Protein AF-A0A126NNH4-F1 (afdb_monomer)

Solvent-accessible surface area (backbone atoms only — not comparable to full-atom values): 16217 Å² total; per-residue (Å²): 109,68,68,59,52,52,53,49,55,50,50,66,49,71,75,46,94,64,87,56,76,60,68,66,57,55,50,51,54,27,51,57,48,28,67,75,48,73,38,37,68,54,34,40,55,53,48,56,43,60,33,24,74,45,37,65,61,51,50,56,46,53,51,49,39,53,51,29,48,51,49,39,51,48,34,63,73,73,66,49,55,75,64,58,41,49,52,31,48,51,52,31,53,51,46,50,52,50,57,72,66,56,72,84,48,59,66,82,48,61,67,57,34,46,33,41,19,50,28,16,46,53,45,14,54,51,27,47,76,69,71,36,58,68,58,15,51,51,25,45,52,51,18,50,50,34,48,52,60,61,72,49,79,73,51,73,69,52,55,38,43,73,70,71,39,69,57,97,74,71,48,47,65,52,47,52,40,48,51,50,38,52,50,56,74,69,55,79,88,62,99,84,59,85,48,73,67,60,46,40,43,51,52,23,44,50,50,64,70,37,78,92,40,47,71,56,48,50,50,28,50,67,62,63,63,81,53,100,64,96,79,69,52,70,32,54,56,44,20,56,52,54,50,54,50,60,72,48,93,75,64,74,65,59,51,41,50,30,44,50,52,48,48,54,48,51,52,52,40,51,74,74,47,77,80,87,73,76,78,75,78,75,76,86,83,89,133

Foldseek 3Di:
DLVVLVVLLQCLQPVDPPPGDPVVVLLVVLVVQLVVQVALVSSLVVLVCVLQVCSVVLVVLVVQLVVLVVQLVCCVVVVPDPVSNVVSVVSNVVSVVVNVPDDGPGPDDLSSLSSSLSRLSVQLVVCVVVVNNVSNVVSNVSSVVSSVVSPPPQDVQRVCVVVVNPDQPDQLLSVLLLQLLVCLVPPDQDLPDQDLLVVLLVSLVCLPPDPVNPVSLVSQVVRVVPDPDPDDDSSVVSSVSLVVLLPDPDDDDSSVSSNVSSVVSNVVNVVSDDDDPPPPPPDDDDD

Structure (mmCIF, N/CA/C/O backbone):
data_AF-A0A126NNH4-F1
#
_entry.id   AF-A0A126NNH4-F1
#
loop_
_atom_site.group_PDB
_atom_site.id
_atom_site.type_symbol
_atom_site.label_atom_id
_atom_site.label_alt_id
_atom_site.label_comp_id
_atom_site.label_asym_id
_atom_site.label_entity_id
_atom_site.label_seq_id
_atom_site.pdbx_PDB_ins_code
_atom_site.Cartn_x
_atom_site.Cartn_y
_atom_site.Cartn_z
_atom_site.occupancy
_atom_site.B_iso_or_equiv
_atom_site.auth_seq_id
_atom_site.auth_comp_id
_atom_site.auth_asym_id
_atom_site.auth_atom_id
_atom_site.pdbx_PDB_model_num
ATOM 1 N N . MET A 1 1 ? -5.397 -1.526 28.126 1.00 77.31 1 MET A N 1
ATOM 2 C CA . MET A 1 1 ? -4.602 -1.671 26.880 1.00 77.31 1 MET A CA 1
ATOM 3 C C . MET A 1 1 ? -5.293 -1.034 25.680 1.00 77.31 1 MET A C 1
ATOM 5 O O . MET A 1 1 ? -4.639 -0.251 25.005 1.00 77.31 1 MET A O 1
ATOM 9 N N . PHE A 1 2 ? -6.588 -1.292 25.460 1.00 84.38 2 PHE A N 1
ATOM 10 C CA . PHE A 1 2 ? -7.386 -0.689 24.378 1.00 84.38 2 PHE A CA 1
ATOM 11 C C . PHE A 1 2 ? -7.257 0.838 24.291 1.00 84.38 2 PHE A C 1
ATOM 13 O O . PHE A 1 2 ? -6.797 1.343 23.273 1.00 84.38 2 PHE A O 1
ATOM 20 N N . GLU A 1 3 ? -7.549 1.567 25.370 1.00 87.19 3 GLU A N 1
ATOM 21 C CA . GLU A 1 3 ? -7.455 3.040 25.389 1.00 87.19 3 GLU A CA 1
ATOM 22 C C . GLU A 1 3 ? -6.060 3.560 25.024 1.00 87.19 3 GLU A C 1
ATOM 24 O O . GLU A 1 3 ? -5.906 4.536 24.297 1.00 87.19 3 GLU A O 1
ATOM 29 N N . ARG A 1 4 ? -5.014 2.857 25.473 1.00 87.00 4 ARG A N 1
ATOM 30 C CA . ARG A 1 4 ? -3.628 3.210 25.156 1.00 87.00 4 ARG A CA 1
ATOM 31 C C . ARG A 1 4 ? -3.327 3.023 23.669 1.00 87.00 4 ARG A C 1
ATOM 33 O O . ARG A 1 4 ? -2.633 3.854 23.096 1.00 87.00 4 ARG A O 1
ATOM 40 N N . LEU A 1 5 ? -3.817 1.947 23.051 1.00 87.62 5 LEU A N 1
ATOM 41 C CA . LEU A 1 5 ? -3.657 1.728 21.612 1.00 87.62 5 LEU A CA 1
ATOM 42 C C . LEU A 1 5 ? -4.415 2.798 20.815 1.00 87.62 5 LEU A C 1
ATOM 44 O O . LEU A 1 5 ? -3.823 3.414 19.935 1.00 87.62 5 LEU A O 1
ATOM 48 N N . LEU A 1 6 ? -5.664 3.097 21.184 1.00 90.50 6 LEU A N 1
ATOM 49 C CA . LEU A 1 6 ? -6.471 4.133 20.532 1.00 90.50 6 LEU A CA 1
ATOM 50 C C . LEU A 1 6 ? -5.815 5.516 20.618 1.00 90.50 6 LEU A C 1
ATOM 52 O O . LEU A 1 6 ? -5.691 6.208 19.609 1.00 90.50 6 LEU A O 1
ATOM 56 N N . ALA A 1 7 ? -5.327 5.896 21.801 1.00 88.69 7 ALA A N 1
ATOM 57 C CA . ALA A 1 7 ? -4.616 7.155 21.998 1.00 88.69 7 ALA A CA 1
ATOM 58 C C . ALA A 1 7 ? -3.351 7.247 21.130 1.00 88.69 7 ALA A C 1
ATOM 60 O O . A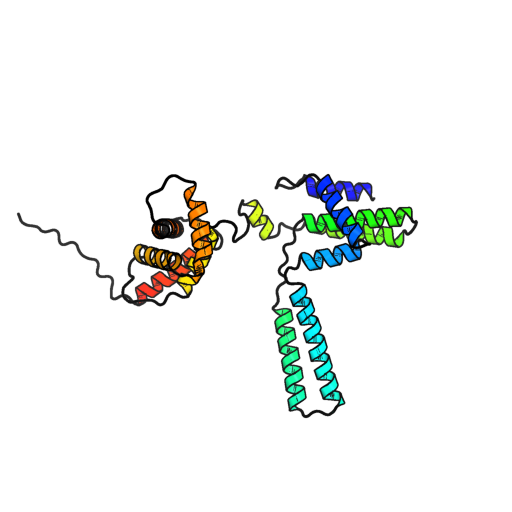LA A 1 7 ? -3.051 8.309 20.587 1.00 88.69 7 ALA A O 1
ATOM 61 N N . ARG A 1 8 ? -2.620 6.138 20.954 1.00 87.56 8 ARG A N 1
ATOM 62 C CA . ARG A 1 8 ? -1.439 6.104 20.079 1.00 87.56 8 ARG A CA 1
ATOM 63 C C . ARG A 1 8 ? -1.804 6.182 18.599 1.00 87.56 8 ARG A C 1
ATOM 65 O O . ARG A 1 8 ? -1.126 6.904 17.880 1.00 87.56 8 ARG A O 1
ATOM 72 N N . ILE A 1 9 ? -2.865 5.502 18.158 1.00 88.31 9 ILE A N 1
ATOM 73 C CA . ILE A 1 9 ? -3.396 5.613 16.786 1.00 88.31 9 ILE A CA 1
ATOM 74 C C . ILE A 1 9 ? -3.771 7.071 16.498 1.00 88.31 9 ILE A C 1
ATOM 76 O O . ILE A 1 9 ? -3.330 7.641 15.503 1.00 88.31 9 ILE A O 1
ATOM 80 N N . ARG A 1 10 ? -4.523 7.702 17.405 1.00 88.50 10 ARG A N 1
ATOM 81 C CA . ARG A 1 10 ? -4.932 9.104 17.287 1.00 88.50 10 ARG A CA 1
ATOM 82 C C . ARG A 1 10 ? -3.734 10.053 17.253 1.00 88.50 10 ARG A C 1
ATOM 84 O O . ARG A 1 10 ? -3.633 10.883 16.359 1.00 88.50 10 ARG A O 1
ATOM 91 N N . SER A 1 11 ? -2.783 9.872 18.166 1.00 85.94 11 SER A N 1
ATOM 92 C CA . SER A 1 11 ? -1.537 10.643 18.206 1.00 85.94 11 SER A CA 1
ATOM 93 C C . SER A 1 11 ? -0.705 10.480 16.927 1.00 85.94 11 SER A C 1
ATOM 95 O O . SER A 1 11 ? -0.148 11.458 16.432 1.00 85.94 11 SER A O 1
ATOM 97 N N . ALA A 1 12 ? -0.635 9.268 16.368 1.00 83.56 12 ALA A N 1
ATOM 98 C CA . ALA A 1 12 ? 0.056 8.996 15.108 1.00 83.56 12 ALA A CA 1
ATOM 99 C C . ALA A 1 12 ? -0.632 9.645 13.900 1.00 83.56 12 ALA A C 1
ATOM 101 O O . ALA A 1 12 ? 0.034 9.916 12.904 1.00 83.56 12 ALA A O 1
ATOM 102 N N . HIS A 1 13 ? -1.943 9.882 13.976 1.00 84.50 13 HIS A N 1
ATOM 103 C CA . HIS A 1 13 ? -2.713 10.592 12.958 1.00 84.50 13 HIS A CA 1
ATOM 104 C C . HIS A 1 13 ? -2.539 12.108 13.059 1.00 84.50 13 HIS A C 1
ATOM 106 O O . HIS A 1 13 ? -2.151 12.754 12.093 1.00 84.50 13 HIS A O 1
ATOM 112 N N . GLU A 1 14 ? -2.772 12.666 14.248 1.00 82.50 14 GLU A N 1
ATOM 113 C CA . GLU A 1 14 ? -2.835 14.114 14.490 1.00 82.50 14 GLU A CA 1
ATOM 114 C C . GLU A 1 14 ? -1.457 14.797 14.437 1.00 82.50 14 GLU A C 1
ATOM 116 O O . GLU A 1 14 ? -1.353 15.931 13.984 1.00 82.50 14 GLU A O 1
ATOM 121 N N . ASN A 1 15 ? -0.374 14.119 14.838 1.00 75.56 15 ASN A N 1
ATOM 122 C CA . ASN A 1 15 ? 0.975 14.712 14.869 1.00 75.56 15 ASN A CA 1
ATOM 123 C C . ASN A 1 15 ? 1.699 14.715 13.510 1.00 75.56 15 ASN A C 1
ATOM 125 O O . ASN A 1 15 ? 2.924 14.869 13.439 1.00 75.56 15 ASN A O 1
ATOM 129 N N . ARG A 1 16 ? 0.975 14.507 12.410 1.00 69.94 16 ARG A N 1
ATOM 130 C CA . ARG A 1 16 ? 1.562 14.458 11.069 1.00 69.94 16 ARG A CA 1
ATOM 131 C C . ARG A 1 16 ? 1.773 15.857 10.507 1.00 69.94 16 ARG A C 1
ATOM 133 O O . ARG A 1 16 ? 0.997 16.773 10.737 1.00 69.94 16 ARG A O 1
ATOM 140 N N . LYS A 1 17 ? 2.833 16.005 9.707 1.00 56.50 17 LYS A N 1
ATOM 141 C CA . LYS A 1 17 ? 3.228 17.291 9.103 1.00 56.50 17 LYS A CA 1
ATOM 142 C C . LYS A 1 17 ? 2.285 17.793 8.000 1.00 56.50 17 LYS A C 1
ATOM 144 O O . LYS A 1 17 ? 2.393 18.955 7.626 1.00 56.50 17 LYS A O 1
ATOM 149 N N . PHE A 1 18 ? 1.413 16.940 7.458 1.00 58.75 18 PHE A N 1
ATOM 150 C CA . PHE A 1 18 ? 0.480 17.287 6.382 1.00 58.75 18 PHE A CA 1
ATOM 151 C C . PHE A 1 18 ? -0.929 17.198 6.922 1.00 58.75 18 PHE A C 1
ATOM 153 O O . PHE A 1 18 ? -1.391 16.082 7.128 1.00 58.75 18 PHE A O 1
ATOM 160 N N . ASP A 1 19 ? -1.515 18.373 7.156 1.00 58.22 19 ASP A N 1
ATOM 161 C CA . ASP A 1 19 ? -2.879 18.655 7.621 1.00 58.22 19 ASP A CA 1
ATOM 162 C C . ASP A 1 19 ? -3.826 17.446 7.467 1.00 58.22 19 ASP A C 1
ATOM 164 O O . ASP A 1 19 ? -4.445 17.267 6.411 1.00 58.22 19 ASP A O 1
ATOM 168 N N . PRO A 1 20 ? -3.832 16.525 8.451 1.00 67.12 20 PRO A N 1
ATOM 169 C CA . PRO A 1 20 ? -4.565 15.279 8.329 1.00 67.12 20 PRO A CA 1
ATOM 170 C C . PRO A 1 20 ? -6.061 15.586 8.390 1.00 67.12 20 PRO A C 1
ATOM 172 O O . PRO A 1 20 ? -6.488 16.505 9.091 1.00 67.12 20 PRO A O 1
ATOM 175 N N . CYS A 1 21 ? -6.881 14.794 7.690 1.00 77.81 21 CYS A N 1
ATOM 176 C CA . CYS A 1 21 ? -8.326 14.849 7.912 1.00 77.81 21 CYS A CA 1
ATOM 177 C C . CYS A 1 21 ? -8.631 14.674 9.414 1.00 77.81 21 CYS A C 1
ATOM 179 O O . CYS A 1 21 ? -7.860 14.008 10.117 1.00 77.81 21 CYS A O 1
ATOM 181 N N . PRO A 1 22 ? -9.727 15.240 9.943 1.00 86.56 22 PRO A N 1
ATOM 182 C CA . PRO A 1 22 ? -10.108 15.015 11.331 1.00 86.56 22 PRO A CA 1
ATOM 183 C C . PRO A 1 22 ? -10.115 13.518 11.668 1.00 86.56 22 PRO A C 1
ATOM 185 O O . PRO A 1 22 ? -10.600 12.703 10.883 1.00 86.56 22 PRO A O 1
ATOM 188 N N . PHE A 1 23 ? -9.613 13.131 12.847 1.00 86.44 23 PHE A N 1
ATOM 189 C CA . PHE A 1 23 ? -9.563 11.716 13.255 1.00 86.44 23 PHE A CA 1
ATOM 190 C C . PHE A 1 23 ? -10.939 11.029 13.184 1.00 86.44 23 PHE A C 1
ATOM 192 O O . PHE A 1 23 ? -11.024 9.834 12.914 1.00 86.44 23 PHE A O 1
ATOM 199 N N . SER A 1 24 ? -12.022 11.786 13.372 1.00 87.69 24 SER A N 1
ATOM 200 C CA . SER A 1 24 ? -13.396 11.311 13.200 1.00 87.69 24 SER A CA 1
ATOM 201 C C . SER A 1 24 ? -13.690 10.802 11.788 1.00 87.69 24 SER A C 1
ATOM 203 O O . SER A 1 24 ? -14.377 9.796 11.648 1.00 87.69 24 SER A O 1
ATOM 205 N N . GLU A 1 25 ? -13.157 11.449 10.749 1.00 87.06 25 GLU A N 1
ATOM 206 C CA . GLU A 1 25 ? -13.349 11.018 9.360 1.00 87.06 25 GLU A CA 1
ATOM 207 C C . GLU A 1 25 ? -12.583 9.725 9.069 1.00 87.06 25 GLU A C 1
ATOM 209 O O . GLU A 1 25 ? -13.131 8.807 8.455 1.00 87.06 25 GLU A O 1
ATOM 214 N N . LEU A 1 26 ? -11.343 9.620 9.564 1.00 86.38 26 LEU A N 1
ATOM 215 C CA . LEU A 1 26 ? -10.552 8.388 9.500 1.00 86.38 26 LEU A CA 1
ATOM 216 C C . LEU A 1 26 ? -11.292 7.236 10.196 1.00 86.38 26 LEU A C 1
ATOM 218 O O . LEU A 1 26 ? -11.478 6.162 9.626 1.00 86.38 26 LEU A O 1
ATOM 222 N N . TRP A 1 27 ? -11.770 7.491 11.413 1.00 91.69 27 TRP A N 1
ATOM 223 C CA . TRP A 1 27 ? -12.521 6.531 12.211 1.00 91.69 27 TRP A CA 1
ATOM 224 C C . TRP A 1 27 ? -13.788 6.049 11.503 1.00 91.69 27 TRP A C 1
ATOM 226 O O . TRP A 1 27 ? -14.026 4.846 11.385 1.00 91.69 27 TRP A O 1
ATOM 236 N N . GLU A 1 28 ? -14.603 6.977 11.003 1.00 91.56 28 GLU A N 1
ATOM 237 C CA . GLU A 1 28 ? -15.848 6.649 10.317 1.00 91.56 28 GLU A CA 1
ATOM 238 C C . GLU A 1 28 ? -15.583 5.859 9.030 1.00 91.56 28 GLU A C 1
ATOM 240 O O . GLU A 1 28 ? -16.281 4.882 8.743 1.00 91.56 28 GLU A O 1
ATOM 245 N N . ARG A 1 29 ? -14.543 6.229 8.274 1.00 88.88 29 ARG A N 1
ATOM 246 C CA . ARG A 1 29 ? -14.110 5.505 7.075 1.00 88.88 29 ARG A CA 1
ATOM 247 C C . ARG A 1 29 ? -13.698 4.070 7.402 1.00 88.88 29 ARG A C 1
ATOM 249 O O . ARG A 1 29 ? -14.185 3.149 6.741 1.00 88.88 29 ARG A O 1
ATOM 256 N N . ALA A 1 30 ? -12.844 3.879 8.407 1.00 89.06 30 ALA A N 1
ATOM 257 C CA . ALA A 1 30 ? -12.387 2.562 8.842 1.00 89.06 30 ALA A CA 1
ATOM 258 C C . ALA A 1 30 ? -13.565 1.687 9.296 1.00 89.06 30 ALA A C 1
ATOM 260 O O . ALA A 1 30 ? -13.723 0.569 8.809 1.00 89.06 30 ALA A O 1
ATOM 261 N N . CYS A 1 31 ? -14.454 2.221 10.138 1.00 91.69 31 CYS A N 1
ATOM 262 C CA . CYS A 1 31 ? -15.642 1.513 10.617 1.00 91.69 31 CYS A CA 1
ATOM 263 C C . CYS A 1 31 ? -16.607 1.138 9.480 1.00 91.69 31 CYS A C 1
ATOM 265 O O . CYS A 1 31 ? -17.093 0.008 9.438 1.00 91.69 31 CYS A O 1
ATOM 267 N N . LYS A 1 32 ? -16.859 2.043 8.520 1.00 91.81 32 LYS A N 1
ATOM 268 C CA . LYS A 1 32 ? -17.713 1.759 7.350 1.00 91.81 32 LYS A CA 1
ATOM 269 C C . LYS A 1 32 ? -17.165 0.621 6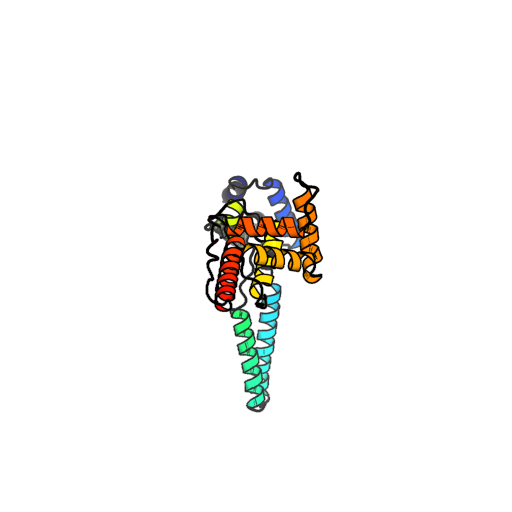.498 1.00 91.81 32 LYS A C 1
ATOM 271 O O . LYS A 1 32 ? -17.941 -0.191 6.002 1.00 91.81 32 LYS A O 1
ATOM 276 N N . GLN A 1 33 ? -15.852 0.573 6.284 1.00 88.25 33 GLN A N 1
ATOM 277 C CA . GLN A 1 33 ? -15.247 -0.498 5.493 1.00 88.25 33 GLN A CA 1
ATOM 278 C C . GLN A 1 33 ? -15.161 -1.803 6.284 1.00 88.25 33 GLN A C 1
ATOM 280 O O . GLN A 1 33 ? -15.498 -2.852 5.744 1.00 88.25 33 GLN A O 1
ATOM 285 N N . LEU A 1 34 ? -14.815 -1.749 7.571 1.00 90.50 34 LEU A N 1
ATOM 286 C CA . LEU A 1 34 ? -14.851 -2.916 8.450 1.00 90.50 34 LEU A CA 1
ATOM 287 C C . LEU A 1 34 ? -16.238 -3.570 8.444 1.00 90.50 34 LEU A C 1
ATOM 289 O O . LEU A 1 34 ? -16.341 -4.777 8.259 1.00 90.50 34 LEU A O 1
ATOM 293 N N . ALA A 1 35 ? -17.306 -2.774 8.545 1.00 90.19 35 ALA A N 1
ATOM 294 C CA . ALA A 1 35 ? -18.677 -3.278 8.483 1.00 90.19 35 ALA A CA 1
ATOM 295 C C . ALA A 1 35 ? -19.001 -3.994 7.157 1.00 90.19 35 ALA A C 1
ATOM 297 O O . ALA A 1 35 ? -19.771 -4.949 7.154 1.00 90.19 35 ALA A O 1
ATOM 298 N N . LYS A 1 36 ? -18.403 -3.572 6.034 1.00 91.00 36 LYS A N 1
ATOM 299 C CA . LYS A 1 36 ? -18.571 -4.243 4.732 1.00 91.00 36 LYS A CA 1
ATOM 300 C C . LYS A 1 36 ? -17.819 -5.569 4.640 1.00 91.00 36 LYS A C 1
ATOM 302 O O . LYS A 1 36 ? -18.280 -6.470 3.951 1.00 91.00 36 LYS A O 1
ATOM 307 N N . HIS A 1 37 ? -16.660 -5.666 5.288 1.00 88.69 37 HIS A N 1
ATOM 308 C CA . HIS A 1 37 ? -15.788 -6.842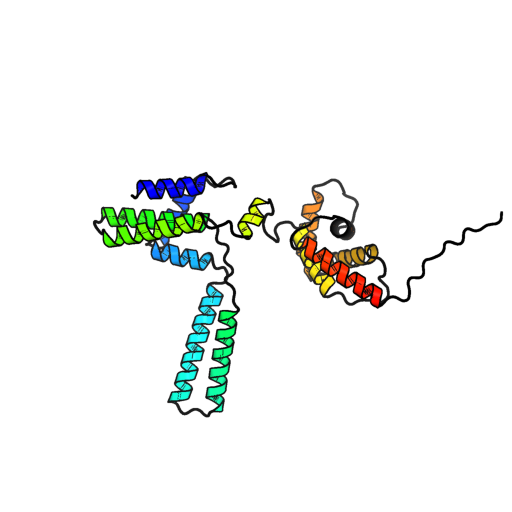 5.229 1.00 88.69 37 HIS A CA 1
ATOM 309 C C . HIS A 1 37 ? -16.005 -7.828 6.386 1.00 88.69 37 HIS A C 1
ATOM 311 O O . HIS A 1 37 ? -15.505 -8.945 6.337 1.00 88.69 37 HIS A O 1
ATOM 317 N N . GLY A 1 38 ? -16.772 -7.448 7.407 1.00 88.00 38 GLY A N 1
ATOM 318 C CA . GLY A 1 38 ? -17.226 -8.317 8.492 1.00 88.00 38 GLY A CA 1
ATOM 319 C C . GLY A 1 38 ? -16.237 -8.457 9.650 1.00 88.00 38 GLY A C 1
ATOM 320 O O . GLY A 1 38 ? -16.652 -8.353 10.800 1.00 88.00 38 GLY A O 1
ATOM 321 N N . ASN A 1 39 ? -14.946 -8.658 9.374 1.00 90.00 39 ASN A N 1
ATOM 322 C CA . ASN A 1 39 ? -13.904 -8.754 10.403 1.00 90.00 39 ASN A CA 1
ATOM 323 C C . ASN A 1 39 ? -12.620 -8.008 10.007 1.00 90.00 39 ASN A C 1
ATOM 325 O O . ASN A 1 39 ? -12.398 -7.669 8.838 1.00 90.00 39 ASN A O 1
ATOM 329 N N . ALA A 1 40 ? -11.769 -7.741 11.001 1.00 89.38 40 ALA A N 1
ATOM 330 C CA . ALA A 1 40 ? -10.541 -6.975 10.789 1.00 89.38 40 ALA A CA 1
ATOM 331 C C . ALA A 1 40 ? -9.525 -7.670 9.871 1.00 89.38 40 ALA A C 1
ATOM 333 O O . ALA A 1 40 ? -8.862 -6.990 9.088 1.00 89.38 40 ALA A O 1
ATOM 334 N N . THR A 1 41 ? -9.425 -9.000 9.916 1.00 88.31 41 THR A N 1
ATOM 335 C CA . THR A 1 41 ? -8.485 -9.771 9.088 1.00 88.31 41 THR A CA 1
ATOM 336 C C . THR A 1 41 ? -8.834 -9.674 7.603 1.00 88.31 41 THR A C 1
ATOM 338 O O . THR A 1 41 ? -7.969 -9.392 6.772 1.00 88.31 41 THR A O 1
ATOM 341 N N . ASP A 1 42 ? -10.108 -9.829 7.253 1.00 86.25 42 ASP A N 1
ATOM 342 C CA . ASP A 1 42 ? -10.589 -9.719 5.876 1.00 86.25 42 ASP A CA 1
ATOM 343 C C . ASP A 1 42 ? -10.465 -8.291 5.350 1.00 86.25 42 ASP A C 1
ATOM 345 O O . ASP A 1 42 ? -10.030 -8.083 4.212 1.00 86.25 42 ASP A O 1
ATOM 349 N N . PHE A 1 43 ? -10.762 -7.299 6.195 1.00 89.19 43 PHE A N 1
ATOM 350 C CA . PHE A 1 43 ? -10.527 -5.897 5.869 1.00 89.19 43 PHE A CA 1
ATOM 351 C C . PHE A 1 43 ? -9.041 -5.611 5.612 1.00 89.19 43 PHE A C 1
ATOM 353 O O . PHE A 1 43 ? -8.706 -4.995 4.597 1.00 89.19 43 PHE A O 1
ATOM 360 N N . ALA A 1 44 ? -8.141 -6.090 6.476 1.00 86.88 44 ALA A N 1
ATOM 361 C CA . ALA A 1 44 ? -6.700 -5.929 6.311 1.00 86.88 44 ALA A CA 1
ATOM 362 C C . ALA A 1 44 ? -6.215 -6.574 5.006 1.00 86.88 44 ALA A C 1
ATOM 364 O O . ALA A 1 44 ? -5.533 -5.927 4.214 1.00 86.88 44 ALA A O 1
ATOM 365 N N . ASN A 1 45 ? -6.645 -7.803 4.717 1.00 84.25 45 ASN A N 1
ATOM 366 C CA . ASN A 1 45 ? -6.292 -8.513 3.488 1.00 84.25 45 ASN A CA 1
ATOM 367 C C . ASN A 1 45 ? -6.808 -7.812 2.226 1.00 84.25 45 ASN A C 1
ATOM 369 O O . ASN A 1 45 ? -6.119 -7.780 1.205 1.00 84.25 45 ASN A O 1
ATOM 373 N N . TRP A 1 46 ? -8.026 -7.270 2.257 1.00 85.44 46 TRP A N 1
ATOM 374 C CA . TRP A 1 46 ? -8.565 -6.454 1.167 1.00 85.44 46 TRP A CA 1
ATOM 375 C C . TRP A 1 46 ? -7.753 -5.172 0.985 1.00 85.44 46 TRP A C 1
ATOM 377 O O . TRP A 1 46 ? -7.375 -4.816 -0.132 1.00 85.44 46 TRP A O 1
ATOM 387 N N . LYS A 1 47 ? -7.433 -4.500 2.090 1.00 83.50 47 LYS A N 1
ATOM 388 C CA . LYS A 1 47 ? -6.725 -3.229 2.073 1.00 83.50 47 LYS A CA 1
ATOM 389 C C . LYS A 1 47 ? -5.291 -3.395 1.574 1.00 83.50 47 LYS A C 1
ATOM 391 O O . LYS A 1 47 ? -4.893 -2.679 0.664 1.00 83.50 47 LYS A O 1
ATOM 396 N N . VAL A 1 48 ? -4.562 -4.404 2.051 1.00 76.62 48 VAL A N 1
ATOM 397 C CA . VAL A 1 48 ? -3.228 -4.781 1.547 1.00 76.62 48 VAL A CA 1
ATOM 398 C C . VAL A 1 48 ? -3.271 -5.114 0.052 1.00 76.62 48 VAL A C 1
ATOM 400 O O . VAL A 1 48 ? -2.423 -4.643 -0.709 1.00 76.62 48 VAL A O 1
ATOM 403 N N . ARG A 1 49 ? -4.295 -5.849 -0.406 1.00 71.94 49 ARG A N 1
ATOM 404 C CA . ARG A 1 49 ? -4.501 -6.118 -1.839 1.00 71.94 49 ARG A CA 1
ATOM 405 C C . ARG A 1 49 ? -4.769 -4.847 -2.649 1.00 71.94 49 ARG A C 1
ATOM 407 O O . ARG A 1 49 ? -4.288 -4.759 -3.770 1.00 71.94 49 ARG A O 1
ATOM 414 N N . ASN A 1 50 ? -5.468 -3.855 -2.107 1.00 67.81 50 ASN A N 1
ATOM 415 C CA . ASN A 1 50 ? -5.708 -2.584 -2.800 1.00 67.81 50 ASN A CA 1
ATOM 416 C C . ASN A 1 50 ? -4.511 -1.628 -2.774 1.00 67.81 50 ASN A C 1
ATOM 418 O O . ASN A 1 50 ? -4.301 -0.888 -3.735 1.00 67.81 50 ASN A O 1
ATOM 422 N N . ILE A 1 51 ? -3.719 -1.647 -1.699 1.00 64.62 51 ILE A 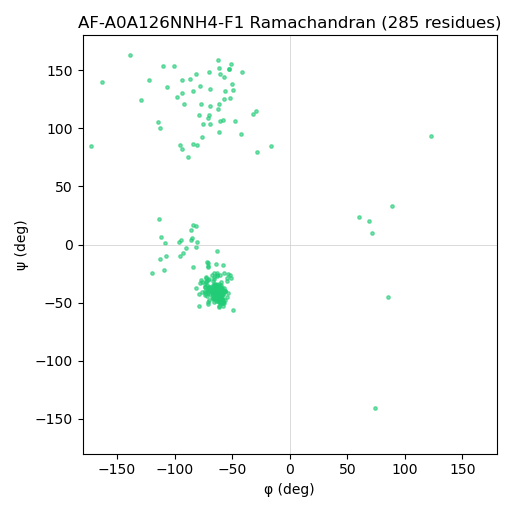N 1
ATOM 423 C CA . ILE A 1 51 ? -2.462 -0.891 -1.597 1.00 64.62 51 ILE A CA 1
ATOM 424 C C . ILE A 1 51 ? -1.493 -1.350 -2.692 1.00 64.62 51 ILE A C 1
ATOM 426 O O . ILE A 1 51 ? -0.815 -0.533 -3.321 1.00 64.62 51 ILE A O 1
ATOM 430 N N . LEU A 1 52 ? -1.456 -2.657 -2.957 1.00 60.12 52 LEU A N 1
ATOM 431 C CA . LEU A 1 52 ? -0.747 -3.250 -4.081 1.00 60.12 52 LEU A CA 1
ATOM 432 C C . LEU A 1 52 ? -1.539 -3.019 -5.375 1.00 60.12 52 LEU A C 1
ATOM 434 O O . LEU A 1 52 ? -2.362 -3.836 -5.774 1.00 60.12 52 LEU A O 1
ATOM 438 N N . ARG A 1 53 ? -1.247 -1.929 -6.094 1.00 60.19 53 ARG A N 1
ATOM 439 C CA . ARG A 1 53 ? -1.924 -1.590 -7.367 1.00 60.19 53 ARG A CA 1
ATOM 440 C C . ARG A 1 53 ? -1.808 -2.674 -8.445 1.00 60.19 53 ARG A C 1
ATOM 442 O O . ARG A 1 53 ? -2.550 -2.652 -9.420 1.00 60.19 53 ARG A O 1
ATOM 449 N N . ASN A 1 54 ? -0.858 -3.594 -8.294 1.00 65.00 54 ASN A N 1
ATOM 450 C CA . ASN A 1 54 ? -0.662 -4.763 -9.144 1.00 65.00 54 ASN A CA 1
ATOM 451 C C . ASN A 1 54 ? -0.934 -6.097 -8.421 1.00 65.00 54 ASN A C 1
ATOM 453 O O . ASN A 1 54 ? -0.452 -7.124 -8.884 1.00 65.00 54 ASN A O 1
ATOM 457 N N . SER A 1 55 ? -1.705 -6.114 -7.325 1.00 66.94 55 SER A N 1
ATOM 458 C CA . SER A 1 55 ? -2.095 -7.348 -6.615 1.00 66.94 55 SER A CA 1
ATOM 459 C C . SER A 1 55 ? -2.793 -8.351 -7.520 1.00 66.94 55 SER A C 1
ATOM 461 O O . SER A 1 55 ? -2.490 -9.535 -7.455 1.00 66.94 55 SER A O 1
ATOM 463 N N . LYS A 1 56 ? -3.666 -7.875 -8.414 1.00 72.06 56 LYS A N 1
ATOM 464 C CA . LYS A 1 56 ? -4.297 -8.720 -9.427 1.00 72.06 56 LYS A CA 1
ATOM 465 C C . LYS A 1 56 ? -3.267 -9.342 -10.372 1.00 72.06 56 LYS A C 1
ATOM 467 O O . LYS A 1 56 ? -3.336 -10.527 -10.627 1.00 72.06 56 LYS A O 1
ATOM 472 N N . ALA A 1 57 ? -2.256 -8.585 -10.801 1.00 74.75 57 ALA A N 1
ATOM 473 C CA . ALA A 1 57 ? -1.189 -9.129 -11.641 1.00 74.75 57 ALA A CA 1
ATOM 474 C C . ALA A 1 57 ? -0.327 -10.172 -10.906 1.00 74.75 57 ALA A C 1
ATOM 476 O O . ALA A 1 57 ? 0.194 -11.079 -11.542 1.00 74.75 57 ALA A O 1
ATOM 477 N N . PHE A 1 58 ? -0.179 -10.057 -9.580 1.00 76.19 58 PHE A N 1
ATOM 478 C CA . PHE A 1 58 ? 0.439 -11.109 -8.771 1.00 76.19 58 PHE A CA 1
ATOM 479 C C . PHE A 1 58 ? -0.445 -12.351 -8.676 1.00 76.19 58 PHE A C 1
ATOM 481 O O . PHE A 1 58 ? 0.055 -13.439 -8.921 1.00 76.19 58 PHE A O 1
ATOM 488 N N . ALA A 1 59 ? -1.738 -12.184 -8.380 1.00 78.12 59 ALA A N 1
ATOM 489 C CA . ALA A 1 59 ? -2.691 -13.290 -8.313 1.00 78.12 59 ALA A CA 1
ATOM 490 C C . ALA A 1 59 ? -2.796 -14.030 -9.657 1.00 78.12 59 ALA A C 1
ATOM 492 O O . ALA A 1 59 ? -2.624 -15.239 -9.698 1.00 78.12 59 ALA A O 1
ATOM 493 N N . ASP A 1 60 ? -2.941 -13.295 -10.763 1.00 84.81 60 ASP A N 1
ATOM 494 C CA . ASP A 1 60 ? -3.012 -13.860 -12.113 1.00 84.81 60 ASP A CA 1
ATOM 495 C C . ASP A 1 60 ? -1.721 -14.624 -12.484 1.00 84.81 60 ASP A C 1
ATOM 497 O O . ASP A 1 60 ? -1.775 -15.610 -13.217 1.00 84.81 60 ASP A O 1
ATOM 501 N N . LEU A 1 61 ? -0.548 -14.175 -12.011 1.00 85.50 61 LEU A N 1
ATOM 502 C CA . LEU A 1 61 ? 0.720 -14.891 -12.204 1.00 85.50 61 LEU A CA 1
ATOM 503 C C . LEU A 1 61 ? 0.818 -16.135 -11.319 1.00 85.50 61 LEU A C 1
ATOM 505 O O . LEU A 1 61 ? 1.311 -17.157 -11.786 1.00 85.50 61 LEU A O 1
ATOM 509 N N . ASP A 1 62 ? 0.362 -16.057 -10.070 1.00 83.25 62 ASP A N 1
ATOM 510 C CA . ASP A 1 62 ? 0.362 -17.187 -9.140 1.00 83.25 62 ASP A CA 1
ATOM 511 C C . ASP A 1 62 ? -0.579 -18.303 -9.643 1.00 83.25 62 ASP A C 1
ATOM 513 O O . ASP A 1 62 ? -0.187 -19.473 -9.654 1.00 83.25 62 ASP A O 1
ATOM 517 N N . ASP A 1 63 ? -1.745 -17.941 -10.188 1.00 89.06 63 ASP A N 1
ATOM 518 C CA . ASP A 1 63 ? -2.676 -18.870 -10.842 1.00 89.06 63 ASP A CA 1
ATOM 519 C C . ASP A 1 63 ? -2.046 -19.514 -12.093 1.00 89.06 63 ASP A C 1
ATOM 521 O O . ASP A 1 63 ? -2.059 -20.737 -12.250 1.00 89.06 63 ASP A O 1
ATOM 525 N N . GLN A 1 64 ? -1.393 -18.722 -12.953 1.00 88.38 64 GLN A N 1
ATOM 526 C CA . GLN A 1 64 ? -0.689 -19.241 -14.136 1.00 88.38 64 GLN A CA 1
ATOM 527 C C . GLN A 1 64 ? 0.487 -20.162 -13.779 1.00 88.38 64 GLN A C 1
ATOM 529 O O . GLN A 1 64 ? 0.756 -21.132 -14.493 1.00 88.38 64 GLN A O 1
ATOM 534 N N . ILE A 1 65 ? 1.209 -19.874 -12.691 1.00 88.44 65 ILE A N 1
ATOM 535 C CA . ILE A 1 65 ? 2.273 -20.741 -12.171 1.00 88.44 65 ILE A CA 1
ATOM 536 C C . ILE A 1 65 ? 1.675 -22.061 -11.686 1.00 88.44 65 ILE A C 1
ATOM 538 O O . ILE A 1 65 ? 2.230 -23.117 -11.997 1.00 88.44 65 ILE A O 1
ATOM 542 N N . ALA A 1 66 ? 0.551 -22.022 -10.965 1.00 85.00 66 ALA A N 1
ATOM 543 C CA . ALA A 1 66 ? -0.135 -23.220 -10.494 1.00 85.00 66 ALA A CA 1
ATOM 544 C C . ALA A 1 66 ? -0.597 -24.108 -11.664 1.00 85.00 66 ALA A C 1
ATOM 546 O O . ALA A 1 66 ? -0.329 -25.312 -11.665 1.00 85.00 66 ALA A O 1
ATOM 547 N N . GLU A 1 67 ? -1.196 -23.519 -12.703 1.00 86.75 67 GLU A N 1
ATOM 548 C CA . GLU A 1 67 ? -1.588 -24.234 -13.925 1.00 86.75 67 GLU A CA 1
ATOM 549 C C . GLU A 1 67 ? -0.383 -24.822 -14.675 1.00 86.75 67 GLU A C 1
ATOM 551 O O . GLU A 1 67 ? -0.395 -25.989 -15.076 1.00 86.75 67 GLU A O 1
ATOM 556 N N . ALA A 1 68 ? 0.692 -24.045 -14.848 1.00 85.75 68 ALA A N 1
ATOM 557 C CA . ALA A 1 68 ? 1.907 -24.520 -15.509 1.00 85.75 68 ALA A CA 1
ATOM 558 C C . ALA A 1 68 ? 2.573 -25.659 -14.724 1.00 85.75 68 ALA A C 1
ATOM 560 O O . ALA A 1 68 ? 3.070 -26.618 -15.318 1.00 85.75 68 ALA A O 1
ATOM 561 N N . TRP A 1 69 ? 2.551 -25.587 -13.393 1.00 86.00 69 TRP A N 1
ATOM 562 C CA . TRP A 1 69 ? 3.052 -26.644 -12.524 1.00 86.00 69 TRP A CA 1
ATOM 563 C C . TRP A 1 69 ? 2.206 -27.917 -12.639 1.00 86.00 69 TRP A C 1
ATOM 565 O O . TRP A 1 69 ? 2.769 -29.003 -12.781 1.00 86.00 69 TRP A O 1
ATOM 575 N N . ALA A 1 70 ? 0.875 -27.795 -12.672 1.00 85.25 70 ALA A N 1
ATOM 576 C CA . ALA A 1 70 ? -0.022 -28.925 -12.910 1.00 85.25 70 ALA A CA 1
ATOM 577 C C . ALA A 1 70 ? 0.255 -29.598 -14.268 1.00 85.25 70 ALA A C 1
ATOM 579 O O . ALA A 1 70 ? 0.367 -30.823 -14.334 1.00 85.25 70 ALA A O 1
ATOM 580 N N . GLY A 1 71 ? 0.485 -28.818 -15.330 1.00 81.94 71 GLY A N 1
ATOM 581 C CA . GLY A 1 71 ? 0.877 -29.344 -16.645 1.00 81.94 71 GLY A CA 1
ATOM 582 C C . GLY A 1 71 ? 2.223 -30.088 -16.643 1.00 81.94 71 GLY A C 1
ATOM 583 O O . GLY A 1 71 ? 2.383 -31.114 -17.308 1.00 81.94 71 GLY A O 1
ATOM 584 N N . VAL A 1 72 ? 3.196 -29.640 -15.841 1.00 83.00 72 VAL A N 1
ATOM 585 C CA . VAL A 1 72 ? 4.461 -30.374 -15.640 1.00 83.00 72 VAL A CA 1
ATOM 586 C C . VAL A 1 72 ? 4.230 -31.717 -14.937 1.00 83.00 72 VAL A C 1
ATOM 588 O O . VAL A 1 72 ? 4.917 -32.689 -15.250 1.00 83.00 72 VAL A O 1
ATOM 591 N N . GLN A 1 73 ? 3.280 -31.800 -14.001 1.00 81.75 73 GLN A N 1
ATOM 592 C CA . GLN A 1 73 ? 2.960 -33.064 -13.329 1.00 81.75 73 GLN A CA 1
ATOM 593 C C . GLN A 1 73 ? 2.200 -34.027 -14.246 1.00 81.75 73 GLN A C 1
ATOM 595 O O . GLN A 1 73 ? 2.558 -35.201 -14.314 1.00 81.75 73 GLN A O 1
ATOM 600 N N . LEU A 1 74 ? 1.213 -33.543 -15.003 1.00 78.81 74 LEU A N 1
ATOM 601 C CA . LEU A 1 74 ? 0.449 -34.372 -15.943 1.00 78.81 74 LEU A CA 1
ATOM 602 C C . LEU A 1 74 ? 1.347 -34.966 -17.034 1.00 78.81 74 LEU A C 1
ATOM 604 O O . LEU A 1 74 ? 1.355 -36.178 -17.222 1.00 78.81 74 LEU A O 1
ATOM 608 N N . SER A 1 75 ? 2.230 -34.163 -17.632 1.00 75.81 75 SER A N 1
ATOM 609 C CA . SER A 1 75 ? 3.206 -34.645 -18.628 1.00 75.81 75 SER A CA 1
ATOM 610 C C . SER A 1 75 ? 4.236 -35.650 -18.074 1.00 75.81 75 SER A C 1
ATOM 612 O O . SER A 1 75 ? 4.890 -36.362 -18.841 1.00 75.81 75 SER A O 1
ATOM 614 N N . ARG A 1 76 ? 4.405 -35.743 -16.744 1.00 70.94 76 ARG A N 1
ATOM 615 C CA . ARG A 1 76 ? 5.184 -36.815 -16.092 1.00 70.94 76 ARG A CA 1
ATOM 616 C C . ARG A 1 76 ? 4.380 -38.101 -15.926 1.00 70.94 76 ARG A C 1
ATOM 618 O O . ARG A 1 76 ? 4.964 -39.173 -16.055 1.00 70.94 76 ARG A O 1
ATOM 625 N N . ILE A 1 77 ? 3.091 -37.987 -15.616 1.00 72.69 77 ILE A N 1
ATOM 626 C CA . ILE A 1 77 ? 2.195 -39.117 -15.339 1.00 72.69 77 ILE A CA 1
ATOM 627 C C . ILE A 1 77 ? 1.741 -39.782 -16.643 1.00 72.69 77 ILE A C 1
ATOM 629 O O . ILE A 1 77 ? 1.768 -41.004 -16.748 1.00 72.69 77 ILE A O 1
ATOM 633 N N . GLU A 1 78 ? 1.391 -38.993 -17.657 1.00 71.56 78 GLU A N 1
ATOM 634 C CA . GLU A 1 78 ? 0.829 -39.467 -18.931 1.00 71.56 78 GLU A CA 1
ATOM 635 C C . GLU A 1 78 ? 1.893 -39.983 -19.916 1.00 71.56 78 GLU A C 1
ATOM 637 O O . GLU A 1 78 ? 1.580 -40.396 -21.030 1.00 71.56 78 GLU A O 1
ATOM 642 N N . GLY A 1 79 ? 3.169 -39.992 -19.515 1.00 64.06 79 GLY A N 1
ATOM 643 C CA . GLY A 1 79 ? 4.256 -40.516 -20.344 1.00 64.06 79 GLY A CA 1
ATOM 644 C C . GLY A 1 79 ? 4.556 -39.668 -21.582 1.00 64.06 79 GLY A C 1
ATOM 645 O O . GLY A 1 79 ? 5.187 -40.161 -22.519 1.00 64.06 79 GLY A O 1
ATOM 646 N N . GLU A 1 80 ? 4.143 -38.397 -21.596 1.00 65.06 80 GLU A N 1
ATOM 647 C CA . GLU A 1 80 ? 4.388 -37.504 -22.723 1.00 65.06 80 GLU A CA 1
ATOM 648 C C . GLU A 1 80 ? 5.893 -37.381 -23.041 1.00 65.06 80 GLU A C 1
ATOM 650 O O . GLU A 1 80 ? 6.786 -37.388 -22.170 1.00 65.06 80 GLU A O 1
ATOM 655 N N . GLY A 1 81 ? 6.183 -37.278 -24.342 1.00 68.88 81 GLY A N 1
ATOM 656 C CA . GLY A 1 81 ? 7.542 -37.223 -24.871 1.00 68.88 81 GLY A CA 1
ATOM 657 C C . GLY A 1 81 ? 8.389 -36.131 -24.210 1.00 68.88 81 GLY A C 1
ATOM 658 O O . GLY A 1 81 ? 7.887 -35.088 -23.790 1.00 68.88 81 GLY A O 1
ATOM 659 N N . ALA A 1 82 ? 9.707 -36.350 -24.142 1.00 72.12 82 ALA A N 1
ATOM 660 C CA . ALA A 1 82 ? 10.658 -35.443 -23.484 1.00 72.12 82 ALA A CA 1
ATOM 661 C C . ALA A 1 82 ? 10.547 -33.974 -23.952 1.00 72.12 82 ALA A C 1
ATOM 663 O O . ALA A 1 82 ? 10.858 -33.056 -23.194 1.00 72.12 82 ALA A O 1
ATOM 664 N N . TYR A 1 83 ? 10.070 -33.757 -25.179 1.00 75.38 83 TYR A N 1
ATOM 665 C CA . TYR A 1 83 ? 9.767 -32.444 -25.739 1.00 75.38 83 TYR A CA 1
ATOM 666 C C . TYR A 1 83 ? 8.670 -31.693 -24.963 1.00 75.38 83 TYR A C 1
ATOM 668 O O . TYR A 1 83 ? 8.914 -30.575 -24.512 1.00 75.38 83 TYR A O 1
ATOM 676 N N . TYR A 1 84 ? 7.506 -32.310 -24.732 1.00 73.81 84 TYR A N 1
ATOM 677 C CA . TYR A 1 84 ? 6.366 -31.678 -24.050 1.00 73.81 84 TYR A CA 1
ATOM 678 C C . TYR A 1 84 ? 6.696 -31.313 -22.602 1.00 73.81 84 TYR A C 1
ATOM 680 O O . TYR A 1 84 ? 6.438 -30.192 -22.161 1.00 73.81 84 TYR A O 1
ATOM 688 N N . ARG A 1 85 ? 7.419 -32.198 -21.904 1.00 74.94 85 ARG A N 1
ATOM 689 C CA . ARG A 1 85 ? 7.953 -31.919 -20.562 1.00 74.94 85 ARG A CA 1
ATOM 690 C C . ARG A 1 85 ? 8.890 -30.715 -20.542 1.00 74.94 85 ARG A C 1
ATOM 692 O O . ARG A 1 85 ? 8.817 -29.892 -19.632 1.00 74.94 85 ARG A O 1
ATOM 699 N N . ARG A 1 86 ? 9.764 -30.583 -21.545 1.00 80.62 86 ARG A N 1
ATOM 700 C CA . ARG A 1 86 ? 10.697 -29.452 -21.648 1.00 80.62 86 ARG A CA 1
ATOM 701 C C . ARG A 1 86 ? 9.961 -28.136 -21.891 1.00 80.62 86 ARG A C 1
ATOM 703 O O . ARG A 1 86 ? 10.317 -27.130 -21.283 1.00 80.62 86 ARG A O 1
ATOM 710 N N . VAL A 1 87 ? 8.920 -28.153 -22.723 1.00 81.69 87 VAL A N 1
ATOM 711 C CA . VAL A 1 87 ? 8.079 -26.980 -23.001 1.00 81.69 87 VAL A CA 1
ATOM 712 C C . VAL A 1 87 ? 7.315 -26.549 -21.745 1.00 81.69 87 VAL A C 1
ATOM 714 O O . VAL A 1 87 ? 7.411 -25.385 -21.355 1.00 81.69 87 VAL A O 1
ATOM 717 N N . ALA A 1 88 ? 6.650 -27.475 -21.049 1.00 80.25 88 ALA A N 1
ATOM 718 C CA . ALA A 1 88 ? 5.937 -27.181 -19.804 1.00 80.25 88 ALA A CA 1
ATOM 719 C C . ALA A 1 88 ? 6.871 -26.619 -18.715 1.00 80.25 88 ALA A C 1
ATOM 721 O O . ALA A 1 88 ? 6.556 -25.614 -18.076 1.00 80.25 88 ALA A O 1
ATOM 722 N N . TYR A 1 89 ? 8.067 -27.200 -18.569 1.00 84.25 89 TYR A N 1
ATOM 723 C CA . TYR A 1 89 ? 9.073 -26.718 -17.620 1.00 84.25 89 TYR A CA 1
ATOM 724 C C . TYR A 1 89 ? 9.607 -25.325 -17.986 1.00 84.25 89 TYR A C 1
ATOM 726 O O . TYR A 1 89 ? 9.765 -24.472 -17.116 1.00 84.25 89 TYR A O 1
ATOM 734 N N . SER A 1 90 ? 9.838 -25.059 -19.276 1.00 84.12 90 SER A N 1
ATOM 735 C CA . SER A 1 90 ? 10.288 -23.741 -19.745 1.00 84.12 90 SER A CA 1
ATOM 736 C C . SER A 1 90 ? 9.236 -22.648 -19.518 1.00 84.12 90 SER A C 1
ATOM 738 O O . SER A 1 90 ? 9.580 -21.533 -19.126 1.00 84.12 90 SER A O 1
ATOM 740 N N . LYS A 1 91 ? 7.948 -22.987 -19.679 1.00 86.25 91 LYS A N 1
ATOM 741 C CA . LYS A 1 91 ? 6.821 -22.092 -19.389 1.00 86.25 91 LYS A CA 1
ATOM 742 C C . LYS A 1 91 ? 6.744 -21.772 -17.895 1.00 86.25 91 LYS A C 1
ATOM 744 O O . LYS A 1 91 ? 6.615 -20.604 -17.540 1.00 86.25 91 LYS A O 1
ATOM 749 N N . LEU A 1 92 ? 6.893 -22.781 -17.032 1.00 87.56 92 LEU A N 1
ATOM 750 C CA . LEU A 1 92 ? 6.939 -22.597 -15.578 1.00 87.56 92 LEU A CA 1
ATOM 751 C C . LEU A 1 92 ? 8.095 -21.673 -15.164 1.00 87.56 92 LEU A C 1
ATOM 753 O O . LEU A 1 92 ? 7.882 -20.720 -14.420 1.00 87.56 92 LEU A O 1
ATOM 757 N N . GLN A 1 93 ? 9.299 -21.915 -15.688 1.00 88.06 93 GLN A N 1
ATOM 758 C CA . GLN A 1 93 ? 10.482 -21.113 -15.373 1.00 88.06 93 GLN A CA 1
ATOM 759 C C . GLN A 1 93 ? 10.319 -19.652 -15.814 1.00 88.06 93 GLN A C 1
ATOM 761 O O . GLN A 1 93 ? 10.695 -18.737 -15.084 1.00 88.06 93 GLN A O 1
ATOM 766 N N . HIS A 1 94 ? 9.729 -19.419 -16.989 1.00 86.88 94 HIS A N 1
ATOM 767 C CA . HIS A 1 94 ? 9.450 -18.072 -17.476 1.00 86.88 94 HIS A CA 1
ATOM 768 C C . HIS A 1 94 ? 8.449 -17.329 -16.579 1.00 86.88 94 HIS A C 1
ATOM 770 O O . HIS A 1 94 ? 8.681 -16.172 -16.234 1.00 86.88 94 HIS A O 1
ATOM 776 N N . LEU A 1 95 ? 7.367 -17.993 -16.160 1.00 87.69 95 LEU A N 1
ATOM 777 C CA . LEU A 1 95 ? 6.355 -17.407 -15.273 1.00 87.69 95 LEU A CA 1
ATOM 778 C C . LEU A 1 95 ? 6.912 -17.109 -13.873 1.00 87.69 95 LEU A C 1
ATOM 780 O O . LEU A 1 95 ? 6.640 -16.043 -13.326 1.00 87.69 95 LEU A O 1
ATOM 784 N N . GLN A 1 96 ? 7.754 -17.989 -13.323 1.00 85.56 96 GLN A N 1
ATOM 785 C CA . GLN A 1 96 ? 8.463 -17.740 -12.060 1.00 85.56 96 GLN A CA 1
ATOM 786 C C . GLN A 1 96 ? 9.382 -16.517 -12.160 1.00 85.56 96 GLN A C 1
ATOM 788 O O . GLN A 1 96 ? 9.357 -15.644 -11.299 1.00 85.56 96 GLN A O 1
ATOM 793 N N . LEU A 1 97 ? 10.124 -16.384 -13.260 1.00 86.94 97 LEU A N 1
ATOM 794 C CA . LEU A 1 97 ? 11.010 -15.241 -13.476 1.00 86.94 97 LEU A CA 1
ATOM 795 C C . LEU A 1 97 ? 10.221 -13.932 -13.663 1.00 86.94 97 LEU A C 1
ATOM 797 O O . LEU A 1 97 ? 10.628 -12.874 -13.182 1.00 86.94 97 LEU A O 1
ATOM 801 N N . GLN A 1 98 ? 9.050 -13.987 -14.305 1.00 81.38 98 GLN A N 1
ATOM 802 C CA . GLN A 1 98 ? 8.113 -12.859 -14.358 1.00 81.38 98 GLN A CA 1
ATOM 803 C C . GLN A 1 98 ? 7.564 -12.497 -12.973 1.00 81.38 98 GLN A C 1
ATOM 805 O O . GLN A 1 98 ? 7.467 -11.316 -12.640 1.00 81.38 98 GLN A O 1
ATOM 810 N N . ARG A 1 99 ? 7.256 -13.496 -12.142 1.00 81.94 99 ARG A N 1
ATOM 811 C CA . ARG A 1 99 ? 6.796 -13.299 -10.765 1.00 81.94 99 ARG A CA 1
ATOM 812 C C . ARG A 1 99 ? 7.861 -12.661 -9.873 1.00 81.94 99 ARG A C 1
ATOM 814 O O . ARG A 1 99 ? 7.524 -11.763 -9.102 1.00 81.94 99 ARG A O 1
ATOM 821 N N . ASP A 1 100 ? 9.119 -13.065 -10.028 1.00 77.31 100 ASP A N 1
ATOM 822 C CA . ASP A 1 100 ? 10.264 -12.533 -9.278 1.00 77.31 100 ASP A CA 1
ATOM 823 C C . ASP A 1 100 ? 10.652 -11.113 -9.719 1.00 77.31 100 ASP A C 1
ATOM 825 O O . ASP A 1 100 ? 11.115 -10.295 -8.921 1.00 77.31 100 ASP A O 1
ATOM 829 N N . THR A 1 101 ? 10.449 -10.788 -10.998 1.00 79.31 101 THR A N 1
ATOM 830 C CA . THR A 1 101 ? 10.736 -9.452 -11.548 1.00 79.31 101 THR A CA 1
ATOM 831 C C . THR A 1 101 ? 9.599 -8.454 -11.339 1.00 79.31 101 THR A C 1
ATOM 833 O O . THR A 1 101 ? 9.833 -7.238 -11.381 1.00 79.31 101 THR A O 1
ATOM 836 N N . LEU A 1 102 ? 8.377 -8.927 -11.075 1.00 76.62 102 LEU A N 1
ATOM 837 C CA . LEU A 1 102 ? 7.238 -8.072 -10.772 1.00 76.62 102 LEU A CA 1
ATOM 838 C C . LEU A 1 102 ? 7.429 -7.416 -9.400 1.00 76.62 102 LEU A C 1
ATOM 840 O O . LEU A 1 102 ? 7.227 -8.017 -8.349 1.00 76.62 102 LEU A O 1
ATOM 844 N N . LYS A 1 103 ? 7.799 -6.133 -9.401 1.00 69.31 103 LYS A N 1
ATOM 845 C CA . LYS A 1 103 ? 7.915 -5.360 -8.160 1.00 69.31 103 LYS A CA 1
ATOM 846 C C . LYS A 1 103 ? 6.535 -4.930 -7.658 1.00 69.31 103 LYS A C 1
ATOM 848 O O . LYS A 1 103 ? 5.727 -4.441 -8.457 1.00 69.31 103 LYS A O 1
ATOM 853 N N . PRO A 1 104 ? 6.254 -5.050 -6.350 1.00 63.75 104 PRO A N 1
ATOM 854 C CA . PRO A 1 104 ? 5.017 -4.543 -5.782 1.00 63.75 104 PRO A CA 1
ATOM 855 C C . PRO A 1 104 ? 4.928 -3.030 -5.967 1.00 63.75 104 PRO A C 1
ATOM 857 O O . PRO A 1 104 ? 5.787 -2.274 -5.515 1.00 63.75 104 PRO A O 1
ATOM 860 N N . LYS A 1 105 ? 3.875 -2.578 -6.652 1.00 59.88 105 LYS A N 1
ATOM 861 C CA . LYS A 1 105 ? 3.533 -1.159 -6.772 1.00 59.88 105 LYS A CA 1
ATOM 862 C C . LYS A 1 105 ? 2.646 -0.792 -5.590 1.00 59.88 105 LYS A C 1
ATOM 864 O O . LYS A 1 105 ? 1.431 -0.681 -5.733 1.00 59.88 105 LYS A O 1
ATOM 869 N N . ALA A 1 106 ? 3.269 -0.659 -4.425 1.00 58.28 106 ALA A N 1
ATOM 870 C CA . ALA A 1 106 ? 2.592 -0.246 -3.209 1.00 58.28 106 ALA A CA 1
ATOM 871 C C . ALA A 1 106 ? 2.671 1.280 -3.063 1.00 58.28 106 ALA A C 1
ATOM 873 O O . ALA A 1 106 ? 3.762 1.845 -2.994 1.00 58.28 106 ALA A O 1
ATOM 874 N N . THR A 1 107 ? 1.526 1.958 -3.003 1.00 55.97 107 THR A N 1
ATOM 875 C CA . THR A 1 107 ? 1.452 3.277 -2.359 1.00 55.97 107 THR A CA 1
ATOM 876 C C . THR A 1 107 ? 0.984 3.028 -0.940 1.00 55.97 107 THR A C 1
ATOM 878 O O . THR A 1 107 ? -0.217 3.017 -0.705 1.00 55.97 107 THR A O 1
ATOM 881 N N . ILE A 1 108 ? 1.913 2.725 -0.034 1.00 58.22 108 ILE A N 1
ATOM 882 C CA . ILE A 1 108 ? 1.582 2.595 1.385 1.00 58.22 108 ILE A CA 1
ATOM 883 C C . ILE A 1 108 ? 1.393 4.018 1.894 1.00 58.22 108 ILE A C 1
ATOM 885 O O . ILE A 1 108 ? 2.370 4.752 2.021 1.00 58.22 108 ILE A O 1
ATOM 889 N N . ASP A 1 109 ? 0.142 4.426 2.087 1.00 69.56 109 ASP A N 1
ATOM 890 C CA . ASP A 1 109 ? -0.155 5.632 2.847 1.00 69.56 109 ASP A CA 1
ATOM 891 C C . ASP A 1 109 ? -0.231 5.260 4.333 1.00 69.56 109 ASP A C 1
ATOM 893 O O . ASP A 1 109 ? -0.729 4.193 4.704 1.00 69.56 109 ASP A O 1
ATOM 897 N N . VAL A 1 110 ? 0.261 6.130 5.208 1.00 74.69 110 VAL A N 1
ATOM 898 C CA . VAL A 1 110 ? 0.227 5.908 6.659 1.00 74.69 110 VAL A CA 1
ATOM 899 C C . VAL A 1 110 ? -1.224 5.839 7.159 1.00 74.69 110 VAL A C 1
ATOM 901 O O . VAL A 1 110 ? -1.524 5.176 8.152 1.00 74.69 110 VAL A O 1
ATOM 904 N N . ASP A 1 111 ? -2.145 6.496 6.453 1.00 78.38 111 ASP A N 1
ATOM 905 C CA . ASP A 1 111 ? -3.594 6.374 6.646 1.00 78.38 111 ASP A CA 1
ATOM 906 C C . ASP A 1 111 ? -4.104 4.950 6.437 1.00 78.38 111 ASP A C 1
ATOM 908 O O . ASP A 1 111 ? -5.018 4.509 7.133 1.00 78.38 111 ASP A O 1
ATOM 912 N N . ASP A 1 112 ? -3.507 4.210 5.504 1.00 82.38 112 ASP A N 1
ATOM 913 C CA . ASP A 1 112 ? -3.951 2.858 5.219 1.00 82.38 112 ASP A CA 1
ATOM 914 C C . ASP A 1 112 ? -3.575 1.896 6.346 1.00 82.38 112 ASP A C 1
ATOM 916 O O . ASP A 1 112 ? -4.388 1.060 6.742 1.00 82.38 112 ASP A O 1
ATOM 920 N N . ALA A 1 113 ? -2.375 2.056 6.904 1.00 85.12 113 ALA A N 1
ATOM 921 C CA . ALA A 1 113 ? -1.936 1.312 8.079 1.00 85.12 113 ALA A CA 1
ATOM 922 C C . ALA A 1 113 ? -2.738 1.692 9.336 1.00 85.12 113 ALA A C 1
ATOM 924 O O . ALA A 1 113 ? -3.071 0.813 10.135 1.00 85.12 113 ALA A O 1
ATOM 925 N N . LEU A 1 114 ? -3.109 2.969 9.504 1.00 88.56 114 LEU A N 1
ATOM 926 C CA . LEU A 1 114 ? -3.980 3.374 10.611 1.00 88.56 114 LEU A CA 1
ATOM 927 C C . LEU A 1 114 ? -5.408 2.850 10.471 1.00 88.56 114 LEU A C 1
ATOM 929 O O . LEU A 1 114 ? -5.973 2.429 11.475 1.00 88.56 114 LEU A O 1
ATOM 933 N N . ASP A 1 115 ? -5.982 2.822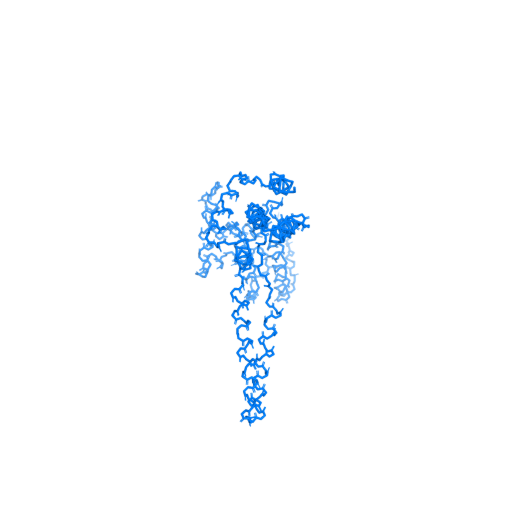 9.266 1.00 89.94 115 ASP A N 1
ATOM 934 C CA . ASP A 1 115 ? -7.310 2.237 9.049 1.00 89.94 115 ASP A CA 1
ATOM 935 C C . ASP A 1 115 ? -7.333 0.763 9.481 1.00 89.94 115 ASP A C 1
ATOM 937 O O . ASP A 1 115 ? -8.267 0.323 10.155 1.00 89.94 115 ASP A O 1
ATOM 941 N N . ILE A 1 116 ? -6.285 0.002 9.140 1.00 90.50 116 ILE A N 1
ATOM 942 C CA . ILE A 1 116 ? -6.138 -1.396 9.567 1.00 90.50 116 ILE A CA 1
ATOM 943 C C . ILE A 1 116 ? -5.980 -1.483 11.093 1.00 90.50 116 ILE A C 1
ATOM 945 O O . ILE A 1 116 ? -6.642 -2.299 11.735 1.00 90.50 116 ILE A O 1
ATOM 949 N N . ALA A 1 117 ? -5.163 -0.617 11.699 1.00 92.12 117 ALA A N 1
ATOM 950 C CA . ALA A 1 117 ? -4.987 -0.586 13.151 1.00 92.12 117 ALA A CA 1
ATOM 951 C C . ALA A 1 117 ? -6.294 -0.255 13.901 1.00 92.12 117 ALA A C 1
ATOM 953 O O . ALA A 1 117 ? -6.568 -0.851 14.944 1.00 92.12 117 ALA A O 1
ATOM 954 N N . ILE A 1 118 ? -7.124 0.649 13.363 1.00 93.88 118 ILE A N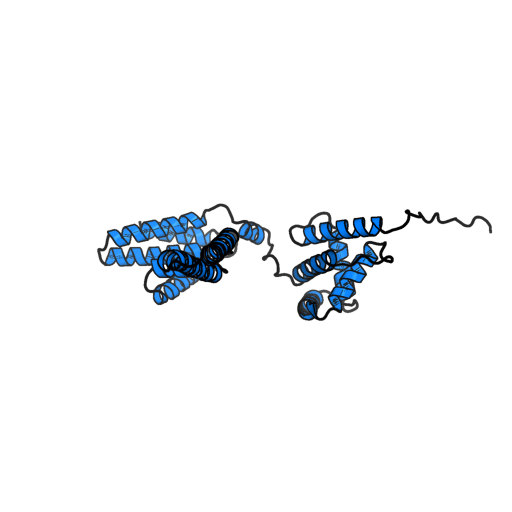 1
ATOM 955 C CA . ILE A 1 118 ? -8.463 0.955 13.891 1.00 93.88 118 ILE A CA 1
ATOM 956 C C . ILE A 1 118 ? -9.364 -0.276 13.792 1.00 93.88 118 ILE A C 1
ATOM 958 O O . ILE A 1 118 ? -10.024 -0.624 14.770 1.00 93.88 118 ILE A O 1
ATOM 962 N N . ALA A 1 119 ? -9.366 -0.966 12.650 1.00 94.25 119 ALA A N 1
ATOM 963 C CA . ALA A 1 119 ? -10.183 -2.159 12.466 1.00 94.25 119 ALA A CA 1
ATOM 964 C C . ALA A 1 119 ? -9.845 -3.255 13.488 1.00 94.25 119 ALA A C 1
ATOM 966 O O . ALA A 1 119 ? -10.739 -3.784 14.149 1.00 94.25 119 ALA A O 1
ATOM 967 N N . PHE A 1 120 ? -8.555 -3.534 13.690 1.00 94.88 120 PHE A N 1
ATOM 968 C CA . PHE A 1 120 ? -8.103 -4.486 14.703 1.00 94.88 120 PHE A CA 1
ATOM 969 C C . PHE A 1 120 ? -8.377 -4.018 16.136 1.00 94.88 120 PHE A C 1
ATOM 971 O O . PHE A 1 120 ? -8.659 -4.843 17.001 1.00 94.88 120 PHE A O 1
ATOM 978 N N . TRP A 1 121 ? -8.369 -2.710 16.409 1.00 95.88 121 TRP A N 1
ATOM 979 C CA . TRP A 1 121 ? -8.795 -2.196 17.712 1.00 95.88 121 TRP A CA 1
ATOM 980 C C . TRP A 1 121 ? -10.277 -2.486 17.984 1.00 95.88 121 TRP A C 1
ATOM 982 O O . TRP A 1 121 ? -10.619 -2.950 19.074 1.00 95.88 121 TRP A O 1
ATOM 992 N N . VAL A 1 122 ? -11.148 -2.243 16.997 1.00 94.19 122 VAL A N 1
ATOM 993 C CA . VAL A 1 122 ? -12.595 -2.502 17.102 1.00 94.19 122 VAL A CA 1
ATOM 994 C C . VAL A 1 122 ? -12.854 -3.994 17.299 1.00 94.19 122 VAL A C 1
ATOM 996 O O . VAL A 1 122 ? -13.583 -4.381 18.210 1.00 94.19 122 VAL A O 1
ATOM 999 N N . GLU A 1 123 ? -12.198 -4.830 16.499 1.00 93.69 123 GLU A N 1
ATOM 1000 C CA . GLU A 1 123 ? -12.241 -6.289 16.600 1.00 93.69 123 GLU A CA 1
ATOM 1001 C C . GLU A 1 123 ? -11.831 -6.771 17.992 1.00 93.69 123 GLU A C 1
ATOM 1003 O O . GLU A 1 123 ? -12.542 -7.544 18.633 1.00 93.69 123 GLU A O 1
ATOM 1008 N N . ALA A 1 124 ? -10.718 -6.249 18.505 1.00 92.81 124 ALA A N 1
ATOM 1009 C CA . ALA A 1 124 ? -10.218 -6.625 19.810 1.00 92.81 124 ALA A CA 1
ATOM 1010 C C . ALA A 1 124 ? -11.169 -6.199 20.940 1.00 92.81 124 ALA A C 1
ATOM 1012 O O . ALA A 1 124 ? -11.357 -6.938 21.908 1.00 92.81 124 ALA A O 1
ATOM 1013 N N . ARG A 1 125 ? -11.792 -5.018 20.821 1.00 93.19 125 ARG A N 1
ATOM 1014 C CA . ARG A 1 125 ? -12.781 -4.528 21.789 1.00 93.19 125 ARG A CA 1
ATOM 1015 C C . ARG A 1 125 ? -14.045 -5.386 21.780 1.00 93.19 125 ARG A C 1
ATOM 1017 O O . ARG A 1 125 ? -14.554 -5.714 22.849 1.00 93.19 125 ARG A O 1
ATOM 1024 N N . ASN A 1 126 ? -14.515 -5.778 20.598 1.00 93.12 126 ASN A N 1
ATOM 1025 C CA . ASN A 1 126 ? -15.680 -6.645 20.439 1.00 93.12 126 ASN A CA 1
ATOM 1026 C C . ASN A 1 126 ? -15.416 -8.053 20.986 1.00 93.12 126 ASN A C 1
ATOM 1028 O O . ASN A 1 126 ? -16.229 -8.564 21.751 1.00 93.12 126 ASN A O 1
ATOM 1032 N N . ALA A 1 127 ? -14.264 -8.646 20.662 1.00 92.19 127 ALA A N 1
ATOM 1033 C CA . ALA A 1 127 ? -13.861 -9.958 21.164 1.00 92.19 127 ALA A CA 1
ATOM 1034 C C . ALA A 1 127 ? -13.728 -9.971 22.695 1.00 92.19 127 ALA A C 1
ATOM 1036 O O . ALA A 1 127 ? -14.237 -10.874 23.353 1.00 92.19 127 ALA A O 1
ATOM 1037 N N . TYR A 1 128 ? -13.141 -8.920 23.276 1.00 93.81 128 TYR A N 1
ATOM 1038 C CA . TYR A 1 128 ? -13.046 -8.776 24.729 1.00 93.81 128 TYR A CA 1
ATOM 1039 C C . TYR A 1 128 ? -14.425 -8.689 25.397 1.00 93.81 128 TYR A C 1
ATOM 1041 O O . TYR A 1 128 ? -14.668 -9.354 26.401 1.00 93.81 128 TYR A O 1
ATOM 1049 N N . ASN A 1 129 ? -15.351 -7.916 24.820 1.00 93.88 129 ASN A N 1
ATOM 1050 C CA . ASN A 1 129 ? -16.726 -7.820 25.321 1.00 93.88 129 ASN A CA 1
ATOM 1051 C C . ASN A 1 129 ? -17.497 -9.146 25.190 1.00 93.88 129 ASN A C 1
ATOM 1053 O O . ASN A 1 129 ? -18.399 -9.400 25.981 1.00 93.88 129 ASN A O 1
ATOM 1057 N N . ALA A 1 130 ? -17.139 -9.983 24.213 1.00 93.94 130 ALA A N 1
ATOM 1058 C CA . ALA A 1 130 ? -17.674 -11.331 24.030 1.00 93.94 130 ALA A CA 1
ATOM 1059 C C . ALA A 1 130 ? -16.949 -12.402 24.873 1.00 93.94 130 ALA A C 1
ATOM 1061 O O . ALA A 1 130 ? -17.234 -13.587 24.720 1.00 93.94 130 ALA A O 1
ATOM 1062 N N . SER A 1 131 ? -16.013 -11.999 25.741 1.00 94.50 131 SER A N 1
ATOM 1063 C CA . SER A 1 131 ? -15.177 -12.892 26.557 1.00 94.50 131 SER A CA 1
ATOM 1064 C C . SER A 1 131 ? -14.291 -13.859 25.752 1.00 94.50 131 SER A C 1
ATOM 1066 O O . SER A 1 131 ? -13.856 -14.883 26.272 1.00 94.50 131 SER A O 1
ATOM 1068 N N . ASP A 1 132 ? -13.967 -13.517 24.502 1.00 93.75 132 ASP A N 1
ATOM 1069 C CA . ASP A 1 132 ? -12.988 -14.225 23.671 1.00 93.75 132 ASP A CA 1
ATOM 1070 C C . ASP A 1 132 ? -11.609 -13.560 23.813 1.00 93.75 132 ASP A C 1
ATOM 1072 O O . ASP A 1 132 ? -11.197 -12.699 23.027 1.00 93.75 132 ASP A O 1
ATOM 1076 N N . GLU A 1 133 ? -10.899 -13.928 24.880 1.00 91.25 133 GLU A N 1
ATOM 1077 C CA . GLU A 1 133 ? -9.605 -13.331 25.227 1.00 91.25 133 GLU A CA 1
ATOM 1078 C C . GLU A 1 133 ? -8.508 -13.633 24.198 1.00 91.25 133 GLU A C 1
ATOM 1080 O O . GLU A 1 133 ? -7.656 -12.779 23.938 1.00 91.25 133 GLU A O 1
ATOM 1085 N N . ALA A 1 134 ? -8.536 -14.817 23.578 1.00 90.56 134 ALA A N 1
ATOM 1086 C CA . ALA A 1 134 ? -7.541 -15.226 22.590 1.00 90.56 134 ALA A CA 1
ATOM 1087 C C . ALA A 1 134 ? -7.642 -14.370 21.321 1.00 90.56 134 ALA A C 1
ATOM 1089 O O . ALA A 1 134 ? -6.638 -13.824 20.850 1.00 90.56 134 ALA A O 1
ATOM 1090 N N . ARG A 1 135 ? -8.863 -14.181 20.808 1.00 88.75 135 ARG A N 1
ATOM 1091 C CA . ARG A 1 135 ? -9.119 -13.298 19.666 1.00 88.75 135 ARG A CA 1
ATOM 1092 C C . ARG A 1 135 ? -8.843 -11.838 20.007 1.00 88.75 135 ARG A C 1
ATOM 1094 O O . ARG A 1 135 ? -8.263 -11.127 19.187 1.00 88.75 135 ARG A O 1
ATOM 1101 N N . ALA A 1 136 ? -9.183 -11.396 21.219 1.00 90.75 136 ALA A N 1
ATOM 1102 C CA . ALA A 1 136 ? -8.888 -10.040 21.674 1.0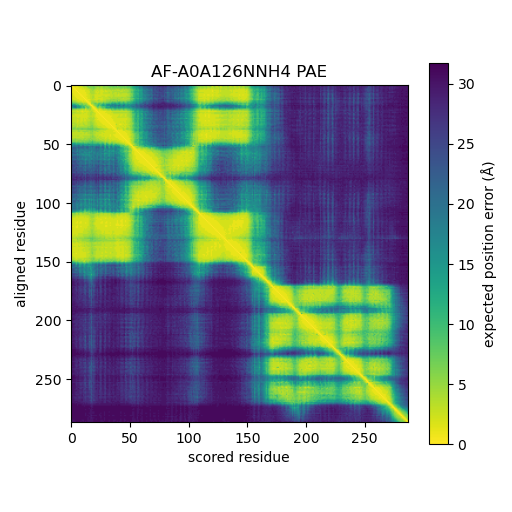0 90.75 136 ALA A CA 1
ATOM 1103 C C . ALA A 1 136 ? -7.377 -9.762 21.733 1.00 90.75 136 ALA A C 1
ATOM 1105 O O . ALA A 1 136 ? -6.925 -8.709 21.280 1.00 90.75 136 ALA A O 1
ATOM 1106 N N . LEU A 1 137 ? -6.585 -10.707 22.251 1.00 91.06 137 LEU A N 1
ATOM 1107 C CA . LEU A 1 137 ? -5.129 -10.588 22.300 1.00 91.06 137 LEU A CA 1
ATOM 1108 C C . LEU A 1 137 ? -4.519 -10.581 20.897 1.00 91.06 137 LEU A C 1
ATOM 1110 O O . LEU A 1 137 ? -3.686 -9.723 20.608 1.00 91.06 137 LEU A O 1
ATOM 1114 N N . HIS A 1 138 ? -4.950 -11.495 20.023 1.00 90.69 138 HIS A N 1
ATOM 1115 C CA . HIS A 1 138 ? -4.483 -11.539 18.639 1.00 90.69 138 HIS A CA 1
ATOM 1116 C C . HIS A 1 138 ? -4.750 -10.209 17.921 1.00 90.69 138 HIS A C 1
ATOM 1118 O O . HIS A 1 138 ? -3.826 -9.594 17.392 1.00 90.69 138 HIS A O 1
ATOM 1124 N N . ALA A 1 139 ? -5.981 -9.703 17.996 1.00 91.19 139 ALA A N 1
ATOM 1125 C CA . ALA A 1 139 ? -6.345 -8.442 17.367 1.00 91.19 139 ALA A CA 1
ATOM 1126 C C . ALA A 1 139 ? -5.592 -7.238 17.977 1.00 91.19 139 ALA A C 1
ATOM 1128 O O . ALA A 1 139 ? -5.184 -6.330 17.255 1.00 91.19 139 ALA A O 1
ATOM 1129 N N . LEU A 1 140 ? -5.307 -7.235 19.286 1.00 92.06 140 LEU A N 1
ATOM 1130 C CA . LEU A 1 140 ? -4.446 -6.212 19.898 1.00 92.06 140 LEU A CA 1
ATOM 1131 C C . LEU A 1 140 ? -3.001 -6.256 19.380 1.00 92.06 140 LEU A C 1
ATOM 1133 O O . LEU A 1 140 ? -2.397 -5.194 19.197 1.00 92.06 140 LEU A O 1
ATOM 1137 N N . LEU A 1 141 ? -2.431 -7.448 19.182 1.00 89.94 141 LEU A N 1
ATOM 1138 C CA . LEU A 1 141 ? -1.080 -7.613 18.640 1.00 89.94 141 LEU A CA 1
ATOM 1139 C C . LEU A 1 141 ? -1.006 -7.086 17.206 1.00 89.94 141 LEU A C 1
ATOM 1141 O O . LEU A 1 141 ? -0.148 -6.251 16.917 1.00 89.94 141 LEU A O 1
ATOM 1145 N N . GLU A 1 142 ? -1.955 -7.482 16.358 1.00 89.12 142 GLU A N 1
ATOM 1146 C CA . GLU A 1 142 ? -2.067 -7.000 14.978 1.00 89.12 142 GLU A CA 1
ATOM 1147 C C . GLU A 1 142 ? -2.233 -5.474 14.928 1.00 89.12 142 GLU A C 1
ATOM 1149 O O . GLU A 1 142 ? -1.492 -4.777 14.232 1.00 89.12 142 GLU A O 1
ATOM 1154 N N . GLY A 1 143 ? -3.120 -4.906 15.752 1.00 89.00 143 GLY A N 1
ATOM 1155 C CA . GLY A 1 143 ? -3.305 -3.455 15.828 1.00 89.00 143 GLY A CA 1
ATOM 1156 C C . GLY A 1 143 ? -2.025 -2.698 16.211 1.00 89.00 143 GLY A C 1
ATOM 1157 O O . GLY A 1 143 ? -1.733 -1.642 15.646 1.00 89.00 143 GLY A O 1
ATOM 1158 N N . ASN A 1 144 ? -1.217 -3.242 17.131 1.00 88.19 144 ASN A N 1
ATOM 1159 C CA . ASN A 1 144 ? 0.085 -2.658 17.479 1.00 88.19 144 ASN A CA 1
ATOM 1160 C C . ASN A 1 144 ? 1.130 -2.837 16.371 1.00 88.19 144 ASN A C 1
ATOM 1162 O O . ASN A 1 144 ? 1.952 -1.939 16.186 1.00 88.19 144 ASN A O 1
ATOM 1166 N N . PHE A 1 145 ? 1.108 -3.956 15.645 1.00 88.38 145 PHE A N 1
ATOM 1167 C CA . PHE A 1 145 ? 1.998 -4.200 14.512 1.00 88.38 145 PHE A CA 1
ATOM 1168 C C . PHE A 1 145 ? 1.782 -3.157 13.410 1.00 88.38 145 PHE A C 1
ATOM 1170 O O . PHE A 1 145 ? 2.723 -2.443 13.054 1.00 88.38 145 PHE A O 1
ATOM 1177 N N . TYR A 1 146 ? 0.540 -2.979 12.946 1.00 86.62 146 TYR A N 1
ATOM 1178 C CA . TYR A 1 146 ? 0.218 -1.996 11.904 1.00 86.62 146 TYR A CA 1
ATOM 1179 C C . TYR A 1 146 ? 0.472 -0.562 12.364 1.00 86.62 146 TYR A C 1
ATOM 1181 O O . TYR A 1 146 ? 1.048 0.225 11.613 1.00 86.62 146 TYR A O 1
ATOM 1189 N N . LEU A 1 147 ? 0.168 -0.227 13.621 1.00 86.06 147 LEU A N 1
ATOM 1190 C CA . LEU A 1 147 ? 0.581 1.055 14.188 1.00 86.06 147 LEU A CA 1
ATOM 1191 C C . LEU A 1 147 ? 2.115 1.213 14.156 1.00 86.06 147 LEU A C 1
ATOM 1193 O O . LEU A 1 147 ? 2.612 2.274 13.800 1.00 86.06 147 LEU A O 1
ATOM 1197 N N . GLY A 1 148 ? 2.885 0.172 14.474 1.00 81.56 148 GLY A N 1
ATOM 1198 C CA . GLY A 1 148 ? 4.348 0.171 14.373 1.00 81.56 148 GLY A CA 1
ATOM 1199 C C . GLY A 1 148 ? 4.859 0.507 12.971 1.00 81.56 148 GLY A C 1
ATOM 1200 O O . GLY A 1 148 ? 5.800 1.289 12.835 1.00 81.56 148 GLY A O 1
ATOM 1201 N N . THR A 1 149 ? 4.195 -0.001 11.929 1.00 78.12 149 THR A N 1
ATOM 1202 C CA . THR A 1 149 ? 4.566 0.298 10.536 1.00 78.12 149 THR A CA 1
ATOM 1203 C C . THR A 1 149 ? 4.427 1.779 10.181 1.00 78.12 149 THR A C 1
ATOM 1205 O O . THR A 1 149 ? 5.167 2.266 9.332 1.00 78.12 149 THR A O 1
ATOM 1208 N N . THR A 1 150 ? 3.571 2.526 10.889 1.00 75.06 150 THR A N 1
ATOM 1209 C CA . THR A 1 150 ? 3.419 3.978 10.686 1.00 75.06 150 THR A CA 1
ATOM 1210 C C . THR A 1 150 ? 4.606 4.810 11.166 1.00 75.06 150 THR A C 1
ATOM 1212 O O . THR A 1 150 ? 4.778 5.942 10.724 1.00 75.06 150 THR A O 1
ATOM 1215 N N . TYR A 1 151 ? 5.440 4.254 12.048 1.00 69.50 151 TYR A N 1
ATOM 1216 C CA . TYR A 1 151 ? 6.655 4.897 12.556 1.00 69.50 151 TYR A CA 1
ATOM 1217 C C . TYR A 1 151 ? 7.921 4.476 11.790 1.00 69.50 151 TYR A C 1
ATOM 1219 O O . TYR A 1 151 ? 9.024 4.893 12.150 1.00 69.50 151 TYR A O 1
ATOM 1227 N N . SER A 1 152 ? 7.781 3.641 10.754 1.00 59.88 152 SER A N 1
ATOM 1228 C CA . SER A 1 152 ? 8.878 3.253 9.862 1.00 59.88 152 SER A CA 1
ATOM 1229 C C . SER A 1 152 ? 9.460 4.489 9.156 1.00 59.88 152 SER A C 1
ATOM 1231 O O . SER A 1 152 ? 8.711 5.431 8.884 1.00 59.88 152 SER A O 1
ATOM 1233 N N . PRO A 1 153 ? 10.778 4.542 8.867 1.00 51.91 153 PRO A N 1
ATOM 1234 C CA . PRO A 1 153 ? 11.383 5.677 8.183 1.00 51.91 153 PRO A CA 1
ATOM 1235 C C . PRO A 1 153 ? 10.628 6.011 6.896 1.00 51.91 153 PRO A C 1
ATOM 1237 O O . PRO A 1 153 ? 10.423 5.151 6.040 1.00 51.91 153 PRO A O 1
ATOM 1240 N N . ILE A 1 154 ? 10.244 7.288 6.826 1.00 54.25 154 ILE A N 1
ATOM 1241 C CA . ILE A 1 154 ? 9.531 7.970 5.745 1.00 54.25 154 ILE A CA 1
ATOM 1242 C C . ILE A 1 154 ? 9.852 7.316 4.403 1.00 54.25 154 ILE A C 1
ATOM 1244 O O . ILE A 1 154 ? 11.001 7.352 3.947 1.00 54.25 154 ILE A O 1
ATOM 1248 N N . THR A 1 155 ? 8.843 6.722 3.768 1.00 53.38 155 THR A N 1
ATOM 1249 C CA . THR A 1 155 ? 9.037 6.116 2.447 1.00 53.38 155 THR A CA 1
ATOM 1250 C C . THR A 1 155 ? 9.474 7.197 1.456 1.00 53.38 155 THR A C 1
ATOM 1252 O O . THR A 1 155 ? 9.150 8.375 1.607 1.00 53.38 155 THR A O 1
ATOM 1255 N N . GLU A 1 156 ? 10.220 6.842 0.408 1.00 46.00 156 GLU A N 1
ATOM 1256 C CA . GLU A 1 156 ? 10.713 7.833 -0.563 1.00 46.00 156 GLU A CA 1
ATOM 1257 C C . GLU A 1 156 ? 9.569 8.681 -1.165 1.00 46.00 156 GLU A C 1
ATOM 1259 O O . GLU A 1 156 ? 9.735 9.877 -1.409 1.00 46.00 156 GLU A O 1
ATOM 1264 N N . ALA A 1 157 ? 8.373 8.097 -1.297 1.00 48.12 157 ALA A N 1
ATOM 1265 C CA . ALA A 1 157 ? 7.150 8.781 -1.714 1.00 48.12 157 ALA A CA 1
ATOM 1266 C C . ALA A 1 157 ? 6.685 9.864 -0.718 1.00 48.12 157 ALA A C 1
ATOM 1268 O O . ALA A 1 157 ? 6.275 10.953 -1.128 1.00 48.12 157 ALA A O 1
ATOM 1269 N N . GLU A 1 158 ? 6.779 9.609 0.585 1.00 47.25 158 GLU A N 1
ATOM 1270 C CA . GLU A 1 158 ? 6.481 10.584 1.639 1.00 47.25 158 GLU A CA 1
ATOM 1271 C C . GLU A 1 158 ? 7.573 11.648 1.755 1.00 47.25 158 GLU A C 1
ATOM 1273 O O . GLU A 1 158 ? 7.264 12.822 1.943 1.00 47.25 158 GLU A O 1
ATOM 1278 N N . ALA A 1 159 ? 8.844 11.283 1.568 1.00 51.56 159 ALA A N 1
ATOM 1279 C CA . ALA A 1 159 ? 9.949 12.239 1.536 1.00 51.56 159 ALA A CA 1
ATOM 1280 C C . ALA A 1 159 ? 9.815 13.205 0.345 1.00 51.56 159 ALA A C 1
ATOM 1282 O O . ALA A 1 159 ? 10.152 14.387 0.453 1.00 51.56 159 ALA A O 1
ATOM 1283 N N . GLN A 1 160 ? 9.283 12.720 -0.780 1.00 49.81 160 GLN A N 1
ATOM 1284 C CA . GLN A 1 160 ? 8.946 13.533 -1.948 1.00 49.81 160 GLN A CA 1
ATOM 1285 C C . GLN A 1 160 ? 7.731 14.437 -1.677 1.00 49.81 160 GLN A C 1
ATOM 1287 O O . GLN A 1 160 ? 7.842 15.654 -1.856 1.00 49.81 160 GLN A O 1
ATOM 1292 N N . ARG A 1 161 ? 6.621 13.903 -1.137 1.00 47.84 161 ARG A N 1
ATOM 1293 C CA . ARG A 1 161 ? 5.456 14.715 -0.716 1.00 47.84 161 ARG A CA 1
ATOM 1294 C C . ARG A 1 161 ? 5.853 15.793 0.295 1.00 47.84 161 ARG A C 1
ATOM 1296 O O . ARG A 1 161 ? 5.424 16.939 0.166 1.00 47.84 161 ARG A O 1
ATOM 1303 N N . ALA A 1 162 ? 6.740 15.466 1.237 1.00 48.78 162 ALA A N 1
ATOM 1304 C CA . ALA A 1 162 ? 7.161 16.379 2.289 1.00 48.78 162 ALA A CA 1
ATOM 1305 C C . ALA A 1 162 ? 8.039 17.542 1.832 1.00 48.78 162 ALA A C 1
ATOM 1307 O O . ALA A 1 162 ? 8.114 18.571 2.499 1.00 48.78 162 ALA A O 1
ATOM 1308 N N . ARG A 1 163 ? 8.646 17.414 0.654 1.00 46.84 163 ARG A N 1
ATOM 1309 C CA . ARG A 1 163 ? 9.368 18.494 -0.025 1.00 46.84 163 ARG A CA 1
ATOM 1310 C C . ARG A 1 163 ? 8.447 19.373 -0.883 1.00 46.84 163 ARG A C 1
ATOM 1312 O O . ARG A 1 163 ? 8.941 20.130 -1.713 1.00 46.84 163 ARG A O 1
ATOM 1319 N N . GLY A 1 164 ? 7.122 19.249 -0.742 1.00 39.50 164 GLY A N 1
ATOM 1320 C CA . GLY A 1 164 ? 6.145 19.945 -1.585 1.00 39.50 164 GLY A CA 1
ATOM 1321 C C . GLY A 1 164 ? 6.085 19.407 -3.019 1.00 39.50 164 GLY A C 1
ATOM 1322 O O . GLY A 1 164 ? 5.429 20.001 -3.875 1.00 39.50 164 GLY A O 1
ATOM 1323 N N . GLN A 1 165 ? 6.745 18.278 -3.302 1.00 43.34 165 GLN A N 1
ATOM 1324 C CA . GLN A 1 165 ? 6.615 17.594 -4.581 1.00 43.34 165 GLN A CA 1
ATOM 1325 C C . GLN A 1 165 ? 5.374 16.705 -4.496 1.00 43.34 165 GLN A C 1
ATOM 1327 O O . GLN A 1 165 ? 5.442 15.530 -4.136 1.00 43.34 165 GLN A O 1
ATOM 1332 N N . LYS A 1 166 ? 4.206 17.287 -4.806 1.00 42.06 166 LYS A N 1
ATOM 1333 C CA . LYS A 1 166 ? 3.047 16.484 -5.221 1.00 42.06 166 LYS A CA 1
ATOM 1334 C C . LYS A 1 166 ? 3.533 15.534 -6.317 1.00 42.06 166 LYS A C 1
ATOM 1336 O O . LYS A 1 166 ? 4.302 15.950 -7.181 1.00 42.06 166 LYS A O 1
ATOM 1341 N N . GLY A 1 167 ? 3.158 14.262 -6.181 1.00 41.25 167 GLY A N 1
ATOM 1342 C CA . GLY A 1 167 ? 3.783 13.125 -6.848 1.00 41.25 167 GLY A CA 1
ATOM 1343 C C . GLY A 1 167 ? 4.146 13.353 -8.313 1.00 41.25 167 GLY A C 1
ATOM 1344 O O . GLY A 1 167 ? 3.464 14.081 -9.041 1.00 41.25 167 GLY A O 1
ATOM 1345 N N . ILE A 1 168 ? 5.228 12.682 -8.710 1.00 44.81 168 ILE A N 1
ATOM 1346 C CA . ILE A 1 168 ? 5.643 12.436 -10.091 1.00 44.81 168 ILE A CA 1
ATOM 1347 C C . ILE A 1 168 ? 4.376 12.311 -10.959 1.00 44.81 168 ILE A C 1
ATOM 1349 O O . ILE A 1 168 ? 3.594 11.381 -10.768 1.00 44.81 168 ILE A O 1
ATOM 1353 N N . ASN A 1 169 ? 4.169 13.292 -11.849 1.00 45.53 169 ASN A N 1
ATOM 1354 C CA . ASN A 1 169 ? 3.045 13.443 -12.795 1.00 45.53 169 ASN A CA 1
ATOM 1355 C C . ASN A 1 169 ? 1.781 14.202 -12.334 1.00 45.53 169 ASN A C 1
ATOM 1357 O O . ASN A 1 169 ? 0.694 13.887 -12.810 1.00 45.53 169 ASN A O 1
ATOM 1361 N N . THR A 1 170 ? 1.867 15.222 -11.471 1.00 51.88 170 THR A N 1
ATOM 1362 C CA . THR A 1 170 ? 0.683 16.071 -11.173 1.00 51.88 170 THR A CA 1
ATOM 1363 C C . THR A 1 170 ? 0.754 17.514 -11.661 1.00 51.88 170 THR A C 1
ATOM 1365 O O . THR A 1 170 ? -0.280 18.177 -11.702 1.00 51.88 170 THR A O 1
ATOM 1368 N N . THR A 1 171 ? 1.914 18.018 -12.094 1.00 65.06 171 THR A N 1
ATOM 1369 C CA . THR A 1 171 ? 1.938 19.290 -12.831 1.00 65.06 171 THR A CA 1
ATOM 1370 C C . THR A 1 171 ? 1.890 19.002 -14.334 1.00 65.06 171 THR A C 1
ATOM 1372 O O . THR A 1 171 ? 2.699 18.200 -14.805 1.00 65.06 171 THR A O 1
ATOM 1375 N N . PRO A 1 172 ? 0.998 19.647 -15.116 1.00 69.25 172 PRO A N 1
ATOM 1376 C CA . PRO A 1 172 ? 1.005 19.552 -16.583 1.00 69.25 172 PRO A CA 1
ATOM 1377 C C . PRO A 1 172 ? 2.390 19.835 -17.184 1.00 69.25 172 PRO A C 1
ATOM 1379 O O . PRO A 1 172 ? 2.783 19.251 -18.186 1.00 69.25 172 PRO A O 1
ATOM 1382 N N . ARG A 1 173 ? 3.190 20.652 -16.490 1.00 70.00 173 ARG A N 1
ATOM 1383 C CA . ARG A 1 173 ? 4.615 20.870 -16.748 1.00 70.00 173 ARG A CA 1
ATOM 1384 C C . ARG A 1 173 ? 5.470 19.596 -16.698 1.00 70.00 173 ARG A C 1
ATOM 1386 O O . ARG A 1 173 ? 6.268 19.386 -17.603 1.00 70.00 173 ARG A O 1
ATOM 1393 N N . ASP A 1 174 ? 5.363 18.770 -15.659 1.00 66.75 174 ASP A N 1
ATOM 1394 C CA . ASP A 1 174 ? 6.202 17.569 -15.528 1.00 66.75 174 ASP A CA 1
ATOM 1395 C C . ASP A 1 174 ? 5.794 16.467 -16.523 1.00 66.75 174 ASP A C 1
ATOM 1397 O O . ASP A 1 174 ? 6.656 15.711 -16.968 1.00 66.75 174 ASP A O 1
ATOM 1401 N N . ALA A 1 175 ? 4.521 16.426 -16.939 1.00 73.44 175 ALA A N 1
ATOM 1402 C CA . ALA A 1 175 ? 4.057 15.556 -18.023 1.00 73.44 175 ALA A CA 1
ATOM 1403 C C . ALA A 1 175 ? 4.722 15.917 -19.364 1.00 73.44 175 ALA A C 1
ATOM 1405 O O . ALA A 1 175 ? 5.259 15.039 -20.036 1.00 73.44 175 ALA A O 1
ATOM 1406 N N . ILE A 1 176 ? 4.790 17.211 -19.702 1.00 79.62 176 ILE A N 1
ATOM 1407 C CA . ILE A 1 176 ? 5.519 17.683 -20.891 1.00 79.62 176 ILE A CA 1
ATOM 1408 C C . ILE A 1 176 ? 7.016 17.381 -20.786 1.00 79.62 176 ILE A C 1
ATOM 1410 O O . ILE A 1 176 ? 7.630 16.998 -21.774 1.00 79.62 176 ILE A O 1
ATOM 1414 N N . VAL A 1 177 ? 7.618 17.486 -19.597 1.00 75.88 177 VAL A N 1
ATOM 1415 C CA . VAL A 1 177 ? 9.036 17.131 -19.402 1.00 75.88 177 VAL A CA 1
ATOM 1416 C C . VAL A 1 177 ? 9.276 15.631 -19.604 1.00 75.88 177 VAL A C 1
ATOM 1418 O O . VAL A 1 177 ? 10.287 15.262 -20.193 1.00 75.88 177 VAL A O 1
ATOM 1421 N N . ALA A 1 178 ? 8.365 14.761 -19.160 1.00 73.69 178 ALA A N 1
ATOM 1422 C CA . ALA A 1 178 ? 8.469 13.321 -19.397 1.00 73.69 178 ALA A CA 1
ATOM 1423 C C . ALA A 1 178 ? 8.327 12.971 -20.889 1.00 73.69 178 ALA A C 1
ATOM 1425 O O . ALA A 1 178 ? 9.129 12.200 -21.413 1.00 73.69 178 ALA A O 1
ATOM 1426 N N . ILE A 1 179 ? 7.373 13.601 -21.581 1.00 77.00 179 ILE A N 1
ATOM 1427 C CA . ILE A 1 179 ? 7.205 13.472 -23.035 1.00 77.00 179 ILE A CA 1
ATOM 1428 C C . ILE A 1 179 ? 8.453 13.986 -23.762 1.00 77.00 179 ILE A C 1
ATOM 1430 O O . ILE A 1 179 ? 8.961 13.326 -24.660 1.00 77.00 179 ILE A O 1
ATOM 1434 N N . ALA A 1 180 ? 9.022 15.112 -23.332 1.00 77.19 180 ALA A N 1
ATOM 1435 C CA . ALA A 1 180 ? 10.251 15.642 -23.910 1.00 77.19 180 ALA A CA 1
ATOM 1436 C C . ALA A 1 180 ? 11.448 14.698 -23.717 1.00 77.19 180 ALA A C 1
ATOM 1438 O O . ALA A 1 180 ? 12.281 14.591 -24.611 1.00 77.19 180 ALA A O 1
ATOM 1439 N N . VAL A 1 181 ? 11.534 13.973 -22.595 1.00 75.88 181 VAL A N 1
ATOM 1440 C CA . VAL A 1 181 ? 12.538 12.908 -22.407 1.00 75.88 181 VAL A CA 1
ATOM 1441 C C . VAL A 1 181 ? 12.325 11.767 -23.404 1.00 75.88 181 VAL A C 1
ATOM 1443 O O . VAL A 1 181 ? 13.296 11.288 -23.984 1.00 75.88 181 VAL A O 1
ATOM 1446 N N . GLU A 1 182 ? 11.081 11.334 -23.617 1.00 75.94 182 GLU A N 1
ATOM 1447 C CA . GLU A 1 182 ? 10.743 10.295 -24.600 1.00 75.94 182 GLU A CA 1
ATOM 1448 C C . GLU A 1 182 ? 11.126 10.730 -26.022 1.00 75.94 182 GLU A C 1
ATOM 1450 O O . GLU A 1 182 ? 11.854 10.014 -26.707 1.00 75.94 182 GLU A O 1
ATOM 1455 N N . VAL A 1 183 ? 10.728 11.940 -26.427 1.00 77.69 183 VAL A N 1
ATOM 1456 C CA . VAL A 1 183 ? 11.034 12.508 -27.748 1.00 77.69 183 VAL A CA 1
ATOM 1457 C C . VAL A 1 183 ? 12.542 12.651 -27.954 1.00 77.69 183 VAL A C 1
ATOM 1459 O O . VAL A 1 183 ? 13.039 12.277 -29.010 1.00 77.69 183 VAL A O 1
ATOM 1462 N N . VAL A 1 184 ? 13.293 13.103 -26.943 1.00 75.19 184 VAL A N 1
ATOM 1463 C CA . VAL A 1 184 ? 14.766 13.178 -26.985 1.00 75.19 184 VAL A CA 1
ATOM 1464 C C . VAL A 1 184 ? 15.403 11.797 -27.154 1.00 75.19 184 VAL A C 1
ATOM 1466 O O . VAL A 1 184 ? 16.338 11.645 -27.939 1.00 75.19 184 VAL A O 1
ATOM 1469 N N . ASN A 1 185 ? 14.910 10.782 -26.442 1.00 70.50 185 ASN A N 1
ATOM 1470 C CA . ASN A 1 185 ? 15.465 9.427 -26.504 1.00 70.50 185 ASN A CA 1
ATOM 1471 C C . ASN A 1 185 ? 15.174 8.727 -27.837 1.00 70.50 185 ASN A C 1
ATOM 1473 O O . ASN A 1 185 ? 15.974 7.907 -28.286 1.00 70.50 185 ASN A O 1
ATOM 1477 N N . CYS A 1 186 ? 14.047 9.055 -28.465 1.00 67.50 186 CYS A N 1
ATOM 1478 C CA . CYS A 1 186 ? 13.644 8.524 -29.764 1.00 67.50 186 CYS A CA 1
ATOM 1479 C C . CYS A 1 186 ? 14.047 9.433 -30.938 1.00 67.50 186 CYS A C 1
ATOM 1481 O O . CYS A 1 186 ? 13.707 9.130 -32.082 1.00 67.50 186 CYS A O 1
ATOM 1483 N N . TYR A 1 187 ? 14.767 10.530 -30.681 1.00 69.38 187 TYR A N 1
ATOM 1484 C CA . TYR A 1 187 ? 15.096 11.516 -31.703 1.00 69.38 187 TYR A CA 1
ATOM 1485 C C . TYR A 1 187 ? 16.095 10.959 -32.722 1.00 69.38 187 TYR A C 1
ATOM 1487 O O . TYR A 1 187 ? 17.238 10.625 -32.394 1.00 69.38 187 TYR A O 1
ATOM 1495 N N . THR A 1 188 ? 15.695 10.907 -33.991 1.00 64.06 188 THR A N 1
ATOM 1496 C CA . THR A 1 188 ? 16.603 10.581 -35.093 1.00 64.06 188 THR A CA 1
ATOM 1497 C C . THR A 1 188 ? 17.441 11.807 -35.442 1.00 64.06 188 THR A C 1
ATOM 1499 O O . THR A 1 188 ? 16.923 12.797 -35.957 1.00 64.06 188 THR A O 1
ATOM 1502 N N . ILE A 1 189 ? 18.743 11.746 -35.159 1.00 60.38 189 ILE A N 1
ATOM 1503 C CA . ILE A 1 189 ? 19.677 12.854 -35.390 1.00 60.38 189 ILE A CA 1
ATOM 1504 C C . ILE A 1 189 ? 19.741 13.184 -36.888 1.00 60.38 189 ILE A C 1
ATOM 1506 O O . ILE A 1 189 ? 20.195 12.373 -37.695 1.00 60.38 189 ILE A O 1
ATOM 1510 N N . SER A 1 190 ? 19.316 14.394 -37.254 1.00 58.12 190 SER A N 1
ATOM 1511 C CA . SER A 1 190 ? 19.453 14.952 -38.601 1.00 58.12 190 SER A CA 1
ATOM 1512 C C . SER A 1 190 ? 20.637 15.932 -38.666 1.00 58.12 190 SER A C 1
ATOM 1514 O O . SER A 1 190 ? 21.027 16.529 -37.663 1.00 58.12 190 SER A O 1
ATOM 1516 N N . ARG A 1 191 ? 21.238 16.107 -39.855 1.00 53.16 191 ARG A N 1
ATOM 1517 C CA . ARG A 1 191 ? 22.478 16.892 -40.081 1.00 53.16 191 ARG A CA 1
ATOM 1518 C C . ARG A 1 191 ? 22.388 18.396 -39.761 1.00 53.16 191 ARG A C 1
ATOM 1520 O O . ARG A 1 191 ? 23.410 19.071 -39.836 1.00 53.16 191 ARG A O 1
ATOM 1527 N N . ASN A 1 192 ? 21.210 18.918 -39.419 1.00 54.97 192 ASN A N 1
ATOM 1528 C CA . ASN A 1 192 ? 20.940 20.358 -39.421 1.00 54.97 192 ASN A CA 1
ATOM 1529 C C . ASN A 1 192 ? 20.810 20.993 -38.029 1.00 54.97 192 ASN A C 1
ATOM 1531 O O . ASN A 1 192 ? 20.571 22.191 -37.956 1.00 54.97 192 ASN A O 1
ATOM 1535 N N . ILE A 1 193 ? 20.962 20.236 -36.935 1.00 56.84 193 ILE A N 1
ATOM 1536 C CA . ILE A 1 193 ? 20.737 20.771 -35.583 1.00 56.84 193 ILE A CA 1
ATOM 1537 C C . ILE A 1 193 ? 22.048 20.831 -34.808 1.00 56.84 193 ILE A C 1
ATOM 1539 O O . ILE A 1 193 ? 22.536 19.836 -34.266 1.00 56.84 193 ILE A O 1
ATOM 1543 N N . THR A 1 194 ? 22.617 22.031 -34.761 1.00 56.44 194 THR A N 1
ATOM 1544 C CA . THR A 1 194 ? 23.915 22.303 -34.126 1.00 56.44 194 THR A CA 1
ATOM 1545 C C . THR A 1 194 ? 23.806 23.111 -32.837 1.00 56.44 194 THR A C 1
ATOM 1547 O O . THR A 1 194 ? 24.710 23.040 -32.003 1.00 56.44 194 THR A O 1
ATOM 1550 N N . ILE A 1 195 ? 22.712 23.850 -32.633 1.00 67.00 195 ILE A N 1
ATOM 1551 C CA . ILE A 1 195 ? 22.531 24.739 -31.481 1.00 67.00 195 ILE A CA 1
ATOM 1552 C C . ILE A 1 195 ? 21.518 24.120 -30.508 1.00 67.00 195 ILE A C 1
ATOM 1554 O O . ILE A 1 195 ? 20.487 23.590 -30.913 1.00 67.00 195 ILE A O 1
ATOM 1558 N N . ALA A 1 196 ? 21.826 24.158 -29.207 1.00 63.25 196 ALA A N 1
ATOM 1559 C CA . ALA A 1 196 ? 20.946 23.628 -28.159 1.00 63.25 196 ALA A CA 1
ATOM 1560 C C . ALA A 1 196 ? 19.565 24.310 -28.158 1.00 63.25 196 ALA A C 1
ATOM 1562 O O . ALA A 1 196 ? 18.549 23.652 -27.968 1.00 63.25 196 ALA A O 1
ATOM 1563 N N . ASP A 1 197 ? 19.543 25.609 -28.434 1.00 69.75 197 ASP A N 1
ATOM 1564 C CA . ASP A 1 197 ? 18.333 26.415 -28.565 1.00 69.75 197 ASP A CA 1
ATOM 1565 C C . ASP A 1 197 ? 17.415 25.906 -29.694 1.00 69.75 197 ASP A C 1
ATOM 1567 O O . ASP A 1 197 ? 16.254 25.566 -29.464 1.00 69.75 197 ASP A O 1
ATOM 1571 N N . GLU A 1 198 ? 17.979 25.705 -30.890 1.00 71.50 198 GLU A N 1
ATOM 1572 C CA . GLU A 1 198 ? 17.277 25.142 -32.052 1.00 71.50 198 GLU A CA 1
ATOM 1573 C C . GLU A 1 198 ? 16.756 23.725 -31.772 1.00 71.50 198 GLU A C 1
ATOM 1575 O O . GLU A 1 198 ? 15.626 23.396 -32.124 1.00 71.50 198 GLU A O 1
ATOM 1580 N N . LEU A 1 199 ? 17.544 22.888 -31.088 1.00 72.12 199 LEU A N 1
ATOM 1581 C CA . LEU A 1 199 ? 17.127 21.534 -30.712 1.00 72.12 199 LEU A CA 1
ATOM 1582 C C . LEU A 1 199 ? 15.931 21.561 -29.750 1.00 72.12 199 LEU A C 1
ATOM 1584 O O . LEU A 1 199 ? 14.986 20.792 -29.919 1.00 72.12 199 LEU A O 1
ATOM 1588 N N . CYS A 1 200 ? 15.945 22.456 -28.760 1.00 74.62 200 CYS A N 1
ATOM 1589 C CA . CYS A 1 200 ? 14.822 22.642 -27.845 1.00 74.62 200 CYS A CA 1
ATOM 1590 C C . CYS A 1 200 ? 13.570 23.159 -28.553 1.00 74.62 200 CYS A C 1
ATOM 1592 O O . CYS A 1 200 ? 12.474 22.718 -28.214 1.00 74.62 200 CYS A O 1
ATOM 1594 N N . ALA A 1 201 ? 13.718 24.070 -29.518 1.00 76.50 201 ALA A N 1
ATOM 1595 C CA . ALA A 1 201 ? 12.603 24.572 -30.317 1.00 76.50 201 ALA A CA 1
ATOM 1596 C C . ALA A 1 201 ? 11.978 23.459 -31.170 1.00 76.50 201 ALA A C 1
ATOM 1598 O O . ALA A 1 201 ? 10.765 23.287 -31.150 1.00 76.50 201 ALA A O 1
ATOM 1599 N N . VAL A 1 202 ? 12.799 22.634 -31.829 1.00 76.69 202 VAL A N 1
ATOM 1600 C CA . VAL A 1 202 ? 12.324 21.497 -32.637 1.00 76.69 202 VAL A CA 1
ATOM 1601 C C . VAL A 1 202 ? 11.615 20.447 -31.779 1.00 76.69 202 VAL A C 1
ATOM 1603 O O . VAL A 1 202 ? 10.569 19.940 -32.171 1.00 76.69 202 VAL A O 1
ATOM 1606 N N . ILE A 1 203 ? 12.144 20.135 -30.592 1.00 78.88 203 ILE A N 1
ATOM 1607 C CA . ILE A 1 203 ? 11.495 19.198 -29.662 1.00 78.88 203 ILE A CA 1
ATOM 1608 C C . ILE A 1 203 ? 10.153 19.760 -29.177 1.00 78.88 203 ILE A C 1
ATOM 1610 O O . ILE A 1 203 ? 9.169 19.026 -29.133 1.00 78.88 203 ILE A O 1
ATOM 1614 N N . ALA A 1 204 ? 10.093 21.045 -28.820 1.00 81.75 204 ALA A N 1
ATOM 1615 C CA . ALA A 1 204 ? 8.850 21.686 -28.394 1.00 81.75 204 ALA A CA 1
ATOM 1616 C C . ALA A 1 204 ? 7.799 21.699 -29.515 1.00 81.75 204 ALA A C 1
ATOM 1618 O O . ALA A 1 204 ? 6.632 21.395 -29.267 1.00 81.75 204 ALA A O 1
ATOM 1619 N N . ASP A 1 205 ? 8.227 21.968 -30.748 1.00 80.88 205 ASP A N 1
ATOM 1620 C CA . ASP A 1 205 ? 7.359 21.993 -31.921 1.00 80.88 205 ASP A CA 1
ATOM 1621 C C . ASP A 1 205 ? 6.818 20.606 -32.282 1.00 80.88 205 ASP A C 1
ATOM 1623 O O . ASP A 1 205 ? 5.624 20.444 -32.537 1.00 80.88 205 ASP A O 1
ATOM 1627 N N . GLN A 1 206 ? 7.673 19.584 -32.197 1.00 80.38 206 GLN A N 1
ATOM 1628 C CA . GLN A 1 206 ? 7.285 18.192 -32.398 1.00 80.38 206 GLN A CA 1
ATOM 1629 C C . GLN A 1 206 ? 6.260 17.735 -31.352 1.00 80.38 206 GLN A C 1
ATOM 1631 O O . GLN A 1 206 ? 5.281 17.083 -31.697 1.00 80.38 206 GLN A O 1
ATOM 1636 N N . ILE A 1 207 ? 6.441 18.111 -30.082 1.00 82.94 207 ILE A N 1
ATOM 1637 C CA . ILE A 1 207 ? 5.480 17.790 -29.016 1.00 82.94 207 ILE A CA 1
ATOM 1638 C C . ILE A 1 207 ? 4.147 18.511 -29.237 1.00 82.94 207 ILE A C 1
ATOM 1640 O O . ILE A 1 207 ? 3.096 17.934 -28.975 1.00 82.94 207 ILE A O 1
ATOM 1644 N N . ALA A 1 208 ? 4.176 19.758 -29.712 1.00 80.81 208 ALA A N 1
ATOM 1645 C CA . ALA A 1 208 ? 2.977 20.566 -29.913 1.00 80.81 208 ALA A CA 1
ATOM 1646 C C . ALA A 1 208 ? 2.094 20.081 -31.078 1.00 80.81 208 ALA A C 1
ATOM 1648 O O . ALA A 1 208 ? 0.878 20.273 -31.022 1.00 80.81 208 ALA A O 1
ATOM 1649 N N . HIS A 1 209 ? 2.685 19.467 -32.108 1.00 78.19 209 HIS A N 1
ATOM 1650 C CA . HIS A 1 209 ? 1.985 19.070 -33.336 1.00 78.19 209 HIS A CA 1
ATOM 1651 C C . HIS A 1 209 ? 1.758 17.557 -33.485 1.00 78.19 209 HIS A C 1
ATOM 1653 O O . HIS A 1 209 ? 1.011 17.150 -34.375 1.00 78.19 209 HIS A O 1
ATOM 1659 N N . ASP A 1 210 ? 2.361 16.717 -32.638 1.00 78.25 210 ASP A N 1
ATOM 1660 C CA . ASP A 1 210 ? 2.133 15.269 -32.663 1.00 78.25 210 ASP A CA 1
ATOM 1661 C C . ASP A 1 210 ? 0.773 14.910 -32.014 1.00 78.25 210 ASP A C 1
ATOM 1663 O O . ASP A 1 210 ? 0.564 15.178 -30.821 1.00 78.25 210 ASP A O 1
ATOM 1667 N N . PRO A 1 211 ? -0.154 14.260 -32.752 1.00 77.06 211 PRO A N 1
ATOM 1668 C CA . PRO A 1 211 ? -1.456 13.843 -32.230 1.00 77.06 211 PRO A CA 1
ATOM 1669 C C . PRO A 1 211 ? -1.370 12.927 -31.005 1.00 77.06 211 PRO A C 1
ATOM 1671 O O . PRO A 1 211 ? -2.302 12.886 -30.208 1.00 77.06 211 PRO A O 1
ATOM 1674 N N . LYS A 1 212 ? -0.258 12.202 -30.825 1.00 76.25 212 LYS A N 1
ATOM 1675 C CA . LYS A 1 212 ? -0.040 11.317 -29.674 1.00 76.25 212 LYS A CA 1
ATOM 1676 C C . LYS A 1 212 ? 0.004 12.078 -28.341 1.00 76.25 212 LYS A C 1
ATOM 1678 O O . LYS A 1 212 ? -0.289 11.492 -27.300 1.00 76.25 212 LYS A O 1
ATOM 1683 N N . TYR A 1 213 ? 0.377 13.360 -28.355 1.00 77.50 213 TYR A N 1
ATOM 1684 C CA . TYR A 1 213 ? 0.612 14.161 -27.147 1.00 77.50 213 TYR A CA 1
ATOM 1685 C C . TYR A 1 213 ? -0.429 15.274 -26.928 1.00 77.50 213 TYR A C 1
ATOM 1687 O O . TYR A 1 213 ? -0.297 16.057 -25.983 1.00 77.50 213 TYR A O 1
ATOM 1695 N N . SER A 1 214 ? -1.492 15.322 -27.743 1.00 74.19 214 SER A N 1
ATOM 1696 C CA . SER A 1 214 ? -2.491 16.404 -27.765 1.00 74.19 214 SER A CA 1
ATOM 1697 C C . SER A 1 214 ? -3.121 16.705 -26.403 1.00 74.19 214 SER A C 1
ATOM 1699 O O . SER A 1 214 ? -3.264 17.871 -26.033 1.00 74.19 214 SER A O 1
ATOM 1701 N N . ASP A 1 215 ? -3.446 15.674 -25.624 1.00 72.19 215 ASP A N 1
ATOM 1702 C CA . ASP A 1 215 ? -4.121 15.825 -24.328 1.00 72.19 215 ASP A CA 1
ATOM 1703 C C . ASP A 1 215 ? -3.203 16.472 -23.283 1.00 72.19 215 ASP A C 1
ATOM 1705 O O . ASP A 1 215 ? -3.622 17.326 -22.496 1.00 72.19 215 ASP A O 1
ATOM 1709 N N . ALA A 1 216 ? -1.916 16.118 -23.308 1.00 74.31 216 ALA A N 1
ATOM 1710 C CA . ALA A 1 216 ? -0.911 16.705 -22.429 1.00 74.31 216 ALA A CA 1
ATOM 1711 C C . ALA A 1 216 ? -0.609 18.162 -22.815 1.00 74.31 216 ALA A C 1
ATOM 1713 O O . ALA A 1 216 ? -0.436 19.014 -21.939 1.00 74.31 216 ALA A O 1
ATOM 1714 N N . VAL A 1 217 ? -0.593 18.462 -24.118 1.00 79.31 217 VAL A N 1
ATOM 1715 C CA . VAL A 1 217 ? -0.416 19.820 -24.656 1.00 79.31 217 VAL A CA 1
ATOM 1716 C C . VAL A 1 217 ? -1.602 20.715 -24.280 1.00 79.31 217 VAL A C 1
ATOM 1718 O O . VAL A 1 217 ? -1.392 21.848 -23.838 1.00 79.31 217 VAL A O 1
ATOM 1721 N N . ALA A 1 218 ? -2.836 20.210 -24.378 1.00 77.00 218 ALA A N 1
ATOM 1722 C CA . ALA A 1 218 ? -4.045 20.925 -23.966 1.00 77.00 218 ALA A CA 1
ATOM 1723 C C . ALA A 1 218 ? -4.037 21.230 -22.458 1.00 77.00 218 ALA A C 1
ATOM 1725 O O . ALA A 1 218 ? -4.174 22.387 -22.056 1.00 77.00 218 ALA A O 1
ATOM 1726 N N . ALA A 1 219 ? -3.741 20.228 -21.623 1.00 76.31 219 ALA A N 1
ATOM 1727 C CA . ALA A 1 219 ? -3.627 20.410 -20.176 1.00 76.31 219 ALA A CA 1
ATOM 1728 C C . ALA A 1 2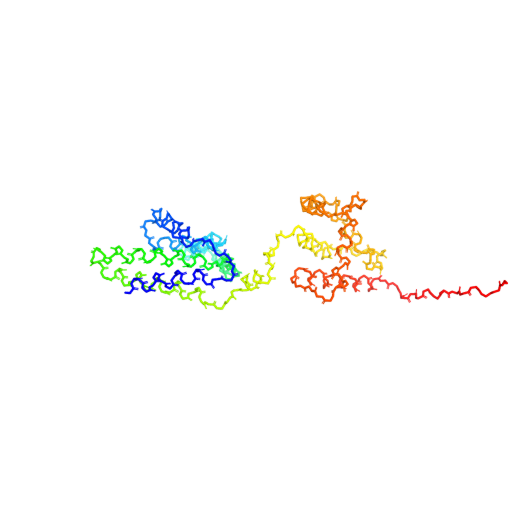19 ? -2.520 21.412 -19.788 1.00 76.31 219 ALA A C 1
ATOM 1730 O O . ALA A 1 219 ? -2.665 22.177 -18.830 1.00 76.31 219 ALA A O 1
ATOM 1731 N N . TYR A 1 220 ? -1.407 21.435 -20.531 1.00 76.88 220 TYR A N 1
ATOM 1732 C CA . TYR A 1 220 ? -0.336 22.413 -20.342 1.00 76.88 220 TYR A CA 1
ATOM 1733 C C . TYR A 1 220 ? -0.760 23.829 -20.747 1.00 76.88 220 TYR A C 1
ATOM 1735 O O . TYR A 1 220 ? -0.477 24.782 -20.017 1.00 76.88 220 TYR A O 1
ATOM 1743 N N . LYS A 1 221 ? -1.466 23.979 -21.874 1.00 76.88 221 LYS A N 1
ATOM 1744 C CA . LYS A 1 221 ? -1.999 25.262 -22.355 1.00 76.88 221 LYS A CA 1
ATOM 1745 C C . LYS A 1 221 ? -2.942 25.902 -21.333 1.00 76.88 221 LYS A C 1
ATOM 1747 O O . LYS A 1 221 ? -2.798 27.093 -21.057 1.00 76.88 221 LYS A O 1
ATOM 1752 N N . ASP A 1 222 ? -3.844 25.114 -20.753 1.00 73.44 222 ASP A N 1
ATOM 1753 C CA . ASP A 1 222 ? -4.839 25.573 -19.774 1.00 73.44 222 ASP A CA 1
ATOM 1754 C C . ASP A 1 222 ? -4.228 25.886 -18.403 1.00 73.44 222 ASP A C 1
ATOM 1756 O O . ASP A 1 222 ? -4.704 26.748 -17.662 1.00 73.44 222 ASP A O 1
ATOM 1760 N N . TRP A 1 223 ? -3.138 25.205 -18.053 1.00 72.06 223 TRP A N 1
ATOM 1761 C CA . TRP A 1 223 ? -2.371 25.505 -16.848 1.00 72.06 223 TRP A CA 1
ATOM 1762 C C . TRP A 1 223 ? -1.543 26.789 -16.996 1.00 72.06 223 TRP A C 1
ATOM 1764 O O . TRP A 1 223 ? -1.492 27.608 -16.078 1.00 72.06 223 TRP A O 1
ATOM 1774 N N . ASN A 1 224 ? -0.924 26.982 -18.162 1.00 64.69 224 ASN A N 1
ATOM 1775 C CA . ASN A 1 224 ? -0.004 28.083 -18.449 1.00 64.69 224 ASN A CA 1
ATOM 1776 C C . ASN A 1 224 ? -0.708 29.379 -18.916 1.00 64.69 224 ASN A C 1
ATOM 1778 O O . ASN A 1 224 ? -0.050 30.343 -19.292 1.00 64.69 224 ASN A O 1
ATOM 1782 N N . SER A 1 225 ? -2.044 29.419 -18.935 1.00 61.25 225 SER A N 1
ATOM 1783 C CA . SER A 1 225 ? -2.847 30.605 -19.286 1.00 61.25 225 SER A CA 1
ATOM 1784 C C . SER A 1 225 ? -3.245 31.467 -18.077 1.00 61.25 225 SER A C 1
ATOM 1786 O O . SER A 1 225 ? -3.770 32.563 -18.253 1.00 61.25 225 SER A O 1
ATOM 1788 N N . LYS A 1 226 ? -2.974 31.011 -16.843 1.00 53.94 226 LYS A N 1
ATOM 1789 C CA . LYS A 1 226 ? -3.319 31.728 -15.596 1.00 53.94 226 LYS A CA 1
ATOM 1790 C C . LYS A 1 226 ? -2.326 32.834 -15.199 1.00 53.94 226 LYS A C 1
ATOM 1792 O O . LYS A 1 226 ? -2.547 33.513 -14.202 1.00 53.94 226 LYS A O 1
ATOM 1797 N N . GLY A 1 227 ? -1.244 33.018 -15.958 1.00 45.09 227 GLY A N 1
ATOM 1798 C CA . GLY A 1 227 ? -0.266 34.094 -15.789 1.00 45.09 227 GLY A CA 1
ATOM 1799 C C . GLY A 1 227 ? -0.148 34.918 -17.070 1.00 45.09 227 GLY A C 1
ATOM 1800 O O . GLY A 1 227 ? -0.216 34.369 -18.163 1.00 45.09 227 GLY A O 1
ATOM 1801 N N . SER A 1 228 ? -0.005 36.234 -16.922 1.00 46.31 228 SER A N 1
ATOM 1802 C CA . SER A 1 228 ? 0.143 37.240 -17.986 1.00 46.31 228 SER A CA 1
ATOM 1803 C C . SER A 1 228 ? 1.089 36.818 -19.129 1.00 46.31 228 SER A C 1
ATOM 1805 O O . SER A 1 228 ? 2.292 37.045 -19.026 1.00 46.31 228 SER A O 1
ATOM 1807 N N . ALA A 1 229 ? 0.558 36.257 -20.222 1.00 45.91 229 ALA A N 1
ATOM 1808 C CA . ALA A 1 229 ? 1.192 36.216 -21.549 1.00 45.91 229 ALA A CA 1
ATOM 1809 C C . ALA A 1 229 ? 0.208 35.661 -22.600 1.00 45.91 229 ALA A C 1
ATOM 1811 O O . ALA A 1 229 ? 0.207 34.475 -22.917 1.00 45.91 229 ALA A O 1
ATOM 1812 N N . THR A 1 230 ? -0.648 36.515 -23.156 1.00 51.41 230 THR A N 1
ATOM 1813 C CA . THR A 1 230 ? -1.612 36.170 -24.221 1.00 51.41 230 THR A CA 1
ATOM 1814 C C . THR A 1 230 ? -1.027 36.206 -25.642 1.00 51.41 230 THR A C 1
ATOM 1816 O O . THR A 1 230 ? -1.794 36.227 -26.598 1.00 51.41 230 THR A O 1
ATOM 1819 N N . VAL A 1 231 ? 0.302 36.201 -25.822 1.00 54.56 231 VAL A N 1
ATOM 1820 C CA . VAL A 1 231 ? 0.918 36.445 -27.148 1.00 54.56 231 VAL A CA 1
ATOM 1821 C C . VAL A 1 231 ? 1.784 35.289 -27.676 1.00 54.56 231 VAL A C 1
ATOM 1823 O O . VAL A 1 231 ? 1.893 35.157 -28.890 1.00 54.56 231 VAL A O 1
ATOM 1826 N N . SER A 1 232 ? 2.339 34.409 -26.833 1.00 60.94 232 SER A N 1
ATOM 1827 C CA . SER A 1 232 ? 3.231 33.330 -27.300 1.00 60.94 232 SER A CA 1
ATOM 1828 C C . SER A 1 232 ? 2.515 32.002 -27.569 1.00 60.94 232 SER A C 1
ATOM 1830 O O . SER A 1 232 ? 1.603 31.579 -26.839 1.00 60.94 232 SER A O 1
ATOM 1832 N N . SER A 1 233 ? 2.939 31.315 -28.634 1.00 75.00 233 SER A N 1
ATOM 1833 C CA . SER A 1 233 ? 2.401 30.004 -29.012 1.00 75.00 233 SER A CA 1
ATOM 1834 C C . SER A 1 233 ? 2.665 28.955 -27.915 1.00 75.00 233 SER A C 1
ATOM 1836 O O . SER A 1 233 ? 3.512 29.120 -27.035 1.00 75.00 233 SER A O 1
ATOM 1838 N N . VAL A 1 234 ? 1.894 27.858 -27.891 1.00 75.81 234 VAL A N 1
ATOM 1839 C CA . VAL A 1 234 ? 2.107 26.784 -26.895 1.00 75.81 234 VAL A CA 1
ATOM 1840 C C . VAL A 1 234 ? 3.509 26.176 -27.044 1.00 75.81 234 VAL A C 1
ATOM 1842 O O . VAL A 1 234 ? 4.153 25.902 -26.034 1.00 75.81 234 VAL A O 1
ATOM 1845 N N . SER A 1 235 ? 3.991 26.058 -28.286 1.00 76.44 235 SER A N 1
ATOM 1846 C CA . SER A 1 235 ? 5.341 25.597 -28.631 1.00 76.44 235 SER A CA 1
ATOM 1847 C C . SER A 1 235 ? 6.429 26.532 -28.083 1.00 76.44 235 SER A C 1
ATOM 1849 O O . SER A 1 235 ? 7.328 26.071 -27.385 1.00 76.44 235 SER A O 1
ATOM 1851 N N . GLU A 1 236 ? 6.300 27.853 -28.259 1.00 75.88 236 GLU A N 1
ATOM 1852 C CA . GLU A 1 236 ? 7.247 28.840 -27.701 1.00 75.88 236 GLU A CA 1
ATOM 1853 C C . GLU A 1 236 ? 7.329 28.773 -26.173 1.00 75.88 236 GLU A C 1
ATOM 1855 O O . GLU A 1 236 ? 8.416 28.738 -25.598 1.00 75.88 236 GLU A O 1
ATOM 1860 N N . ARG A 1 237 ? 6.181 28.666 -25.495 1.00 73.88 237 ARG A N 1
ATOM 1861 C CA . ARG A 1 237 ? 6.147 28.549 -24.028 1.00 73.88 237 ARG A CA 1
ATOM 1862 C C . ARG A 1 237 ? 6.775 27.244 -23.535 1.00 73.88 237 ARG A C 1
ATOM 1864 O O . ARG A 1 237 ? 7.428 27.223 -22.489 1.00 73.88 237 ARG A O 1
ATOM 1871 N N . MET A 1 238 ? 6.591 26.151 -24.277 1.00 78.12 238 MET A N 1
ATOM 1872 C CA . MET A 1 238 ? 7.266 24.882 -23.998 1.00 78.12 238 MET A CA 1
ATOM 1873 C C . MET A 1 238 ? 8.775 24.992 -24.230 1.00 78.12 238 MET A C 1
ATOM 1875 O O . MET A 1 238 ? 9.546 24.531 -23.390 1.00 78.12 238 MET A O 1
ATOM 1879 N N . HIS A 1 239 ? 9.201 25.640 -25.313 1.00 79.75 239 HIS A N 1
ATOM 1880 C CA . HIS A 1 239 ? 10.604 25.885 -25.627 1.00 79.75 239 HIS A CA 1
ATOM 1881 C C . HIS A 1 239 ? 11.310 26.670 -24.506 1.00 79.75 239 HIS A C 1
ATOM 1883 O O . HIS A 1 239 ? 12.285 26.173 -23.937 1.00 79.75 239 HIS A O 1
ATOM 1889 N N . GLU A 1 240 ? 10.767 27.821 -24.093 1.00 75.50 240 GLU A N 1
ATOM 1890 C CA . GLU A 1 240 ? 11.306 28.631 -22.987 1.00 75.50 240 GLU A CA 1
ATOM 1891 C C . GLU A 1 240 ? 11.394 27.831 -21.679 1.00 75.50 240 GLU A C 1
ATOM 1893 O O . GLU A 1 240 ? 12.369 27.908 -20.923 1.00 75.50 240 GLU A O 1
ATOM 1898 N N . MET A 1 241 ? 10.382 27.002 -21.410 1.00 75.62 241 MET A N 1
ATOM 1899 C CA . MET A 1 241 ? 10.360 26.133 -20.241 1.00 75.62 241 MET A CA 1
ATOM 1900 C C . MET A 1 241 ? 11.472 25.074 -20.280 1.00 75.62 241 MET A C 1
ATOM 1902 O O . MET A 1 241 ? 12.098 24.830 -19.242 1.00 75.62 241 MET A O 1
ATOM 1906 N N . LEU A 1 242 ? 11.699 24.422 -21.423 1.00 78.31 242 LEU A N 1
ATOM 1907 C CA . LEU A 1 242 ? 12.750 23.412 -21.590 1.00 78.31 242 LEU A CA 1
ATOM 1908 C C . LEU A 1 242 ? 14.145 24.048 -21.495 1.00 78.31 242 LEU A C 1
ATOM 1910 O O . LEU A 1 242 ? 15.013 23.505 -20.808 1.00 78.31 242 LEU A O 1
ATOM 1914 N N . MET A 1 243 ? 14.329 25.239 -22.068 1.00 76.81 243 MET A N 1
ATOM 1915 C CA . MET A 1 243 ? 15.567 26.017 -21.958 1.00 76.81 243 MET A CA 1
ATOM 1916 C C . MET A 1 243 ? 15.875 26.402 -20.506 1.00 76.81 243 MET A C 1
ATOM 1918 O O . MET A 1 243 ? 16.964 26.117 -19.997 1.00 76.81 243 MET A O 1
ATOM 1922 N N . ALA A 1 244 ? 14.882 26.900 -19.764 1.00 72.19 244 ALA A N 1
ATOM 1923 C CA . ALA A 1 244 ? 15.045 27.221 -18.347 1.00 72.19 244 ALA A CA 1
ATOM 1924 C C . ALA A 1 244 ? 15.430 25.999 -17.481 1.00 72.19 244 ALA A C 1
ATOM 1926 O O . ALA A 1 244 ? 16.041 26.156 -16.419 1.00 72.19 244 ALA A O 1
ATOM 1927 N N . LEU A 1 245 ? 15.078 24.774 -17.893 1.00 71.19 245 LEU A N 1
ATOM 1928 C CA . LEU A 1 245 ? 15.478 23.537 -17.205 1.00 71.19 245 LEU A CA 1
ATOM 1929 C C . LEU A 1 245 ? 16.933 23.143 -17.496 1.00 71.19 245 LEU A C 1
ATOM 1931 O O . LEU A 1 245 ? 17.598 22.561 -16.633 1.00 71.19 245 LEU A O 1
ATOM 1935 N N . ILE A 1 246 ? 17.445 23.481 -18.677 1.00 71.06 246 ILE A N 1
ATOM 1936 C CA . ILE A 1 246 ? 18.846 23.257 -19.047 1.00 71.06 246 ILE A CA 1
ATOM 1937 C C . ILE A 1 246 ? 19.753 24.226 -18.279 1.00 71.06 246 ILE A C 1
ATOM 1939 O O . ILE A 1 246 ? 20.761 23.799 -17.701 1.00 71.06 246 ILE A O 1
ATOM 1943 N N . GLU A 1 247 ? 19.366 25.498 -18.197 1.00 68.25 247 GLU A N 1
ATOM 1944 C CA . GLU A 1 247 ? 20.163 26.570 -17.587 1.00 68.25 247 GLU A CA 1
ATOM 1945 C C . GLU A 1 247 ? 20.213 26.502 -16.053 1.00 68.25 247 GLU A C 1
ATOM 1947 O O . GLU A 1 247 ? 21.259 26.745 -15.443 1.00 68.25 247 GLU A O 1
ATOM 1952 N N . LYS A 1 248 ? 19.120 26.104 -15.387 1.00 63.41 248 LYS A N 1
ATOM 1953 C CA . LYS A 1 248 ? 19.075 26.070 -13.916 1.00 63.41 248 LYS A CA 1
ATOM 1954 C C . LYS A 1 248 ? 19.985 24.978 -13.332 1.00 63.41 248 LYS A C 1
ATOM 1956 O O . LYS A 1 248 ? 19.982 23.820 -13.760 1.00 63.41 248 LYS A O 1
ATOM 1961 N N . LYS A 1 249 ? 20.775 25.336 -12.307 1.00 49.03 249 LYS A N 1
ATOM 1962 C CA . LYS A 1 249 ? 21.710 24.429 -11.600 1.00 49.03 249 LYS A CA 1
ATOM 1963 C C . LYS A 1 249 ? 21.021 23.384 -10.710 1.00 49.03 249 LYS A C 1
ATOM 1965 O O . LYS A 1 249 ? 21.674 22.413 -10.342 1.00 49.03 249 LYS A O 1
ATOM 1970 N N . GLN A 1 250 ? 19.736 23.542 -10.385 1.00 46.94 250 GLN A N 1
ATOM 1971 C CA . GLN A 1 250 ? 19.015 22.651 -9.470 1.00 46.94 250 GLN A CA 1
ATOM 1972 C C . GLN A 1 250 ? 17.691 22.151 -10.060 1.00 46.94 250 GLN A C 1
ATOM 1974 O O . GLN A 1 250 ? 16.819 22.935 -10.426 1.00 46.94 250 GLN A O 1
ATOM 1979 N N . GLY A 1 251 ? 17.540 20.827 -10.105 1.00 49.75 251 GLY A N 1
ATOM 1980 C CA . GLY A 1 251 ? 16.300 20.122 -10.423 1.00 49.75 251 GLY A CA 1
ATOM 1981 C C . GLY A 1 251 ? 16.399 18.663 -9.969 1.00 49.75 251 GLY A C 1
ATOM 1982 O O . GLY A 1 251 ? 17.457 18.054 -10.108 1.00 49.75 251 GLY A O 1
ATOM 1983 N N . ALA A 1 252 ? 15.321 18.113 -9.407 1.00 47.75 252 ALA A N 1
ATOM 1984 C CA . ALA A 1 252 ? 15.212 16.706 -9.010 1.00 47.75 252 ALA A CA 1
ATOM 1985 C C . ALA A 1 252 ? 14.218 15.966 -9.928 1.00 47.75 252 ALA A C 1
ATOM 1987 O O . ALA A 1 252 ? 13.309 16.588 -10.482 1.00 47.75 252 ALA A O 1
ATOM 1988 N N . GLY A 1 253 ? 14.387 14.650 -10.090 1.00 56.50 253 GLY A N 1
ATOM 1989 C CA . GLY A 1 253 ? 13.464 13.787 -10.844 1.00 56.50 253 GLY A CA 1
ATOM 1990 C C . GLY A 1 253 ? 13.540 13.950 -12.370 1.00 56.50 253 GLY A C 1
ATOM 1991 O O . GLY A 1 253 ? 14.619 14.123 -12.932 1.00 56.50 253 GLY A O 1
ATOM 1992 N N . ALA A 1 254 ? 12.395 13.921 -13.062 1.00 53.09 254 ALA A N 1
ATOM 1993 C CA . ALA A 1 254 ? 12.310 13.996 -14.532 1.00 53.09 254 ALA A CA 1
ATOM 1994 C C . ALA A 1 254 ? 13.048 15.208 -15.143 1.00 53.09 254 ALA A C 1
ATOM 1996 O O . ALA A 1 254 ? 13.535 15.145 -16.268 1.00 53.09 254 ALA A O 1
ATOM 1997 N N . ARG A 1 255 ? 13.213 16.291 -14.374 1.00 63.06 255 ARG A N 1
ATOM 1998 C CA . ARG A 1 255 ? 13.933 17.510 -14.775 1.00 63.06 255 ARG A CA 1
ATOM 1999 C C . ARG A 1 255 ? 15.449 17.308 -14.884 1.00 63.06 255 ARG A C 1
ATOM 2001 O O . ARG A 1 255 ? 16.069 17.868 -15.784 1.00 63.06 255 ARG A O 1
ATOM 2008 N N . SER A 1 256 ? 16.053 16.499 -14.007 1.0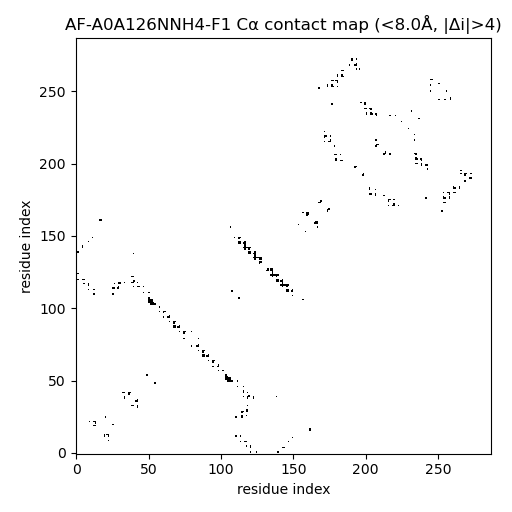0 63.81 256 SER A N 1
ATOM 2009 C CA . SER A 1 256 ? 17.464 16.109 -14.151 1.00 63.81 256 SER A CA 1
ATOM 2010 C C . SER A 1 256 ? 17.638 15.043 -15.236 1.00 63.81 256 SER A C 1
ATOM 2012 O O . SER A 1 256 ? 18.638 15.074 -15.954 1.00 63.81 256 SER A O 1
ATOM 2014 N N . GLY A 1 257 ? 16.637 14.170 -15.408 1.00 63.84 257 GLY A N 1
ATOM 2015 C CA . GLY A 1 257 ? 16.554 13.197 -16.501 1.00 63.84 257 GLY A CA 1
ATOM 2016 C C . GLY A 1 257 ? 16.562 13.856 -17.882 1.00 63.84 257 GLY A C 1
ATOM 2017 O O . GLY A 1 257 ? 17.416 13.526 -18.699 1.00 63.84 257 GLY A O 1
ATOM 2018 N N . PHE A 1 258 ? 15.703 14.857 -18.105 1.00 70.19 258 PHE A N 1
ATOM 2019 C CA . PHE A 1 258 ? 15.683 15.653 -19.338 1.00 70.19 258 PHE A CA 1
ATOM 2020 C C . PHE A 1 258 ? 17.020 16.339 -19.593 1.00 70.19 258 PHE A C 1
ATOM 2022 O O . PHE A 1 258 ? 17.586 16.201 -20.669 1.00 70.19 258 PHE A O 1
ATOM 2029 N N . LYS A 1 259 ? 17.593 17.005 -18.585 1.00 74.62 259 LYS A N 1
ATOM 2030 C CA . LYS A 1 259 ? 18.896 17.670 -18.722 1.00 74.62 259 LYS A CA 1
ATOM 2031 C C . LYS A 1 259 ? 20.017 16.702 -19.111 1.00 74.62 259 LYS A C 1
ATOM 2033 O O . LYS A 1 259 ? 20.900 17.075 -19.881 1.00 74.62 259 LYS A O 1
ATOM 2038 N N . LYS A 1 260 ? 20.010 15.481 -18.570 1.00 75.62 260 LYS A N 1
ATOM 2039 C CA . LYS A 1 260 ? 20.995 14.443 -18.895 1.00 75.62 260 LYS A CA 1
ATOM 2040 C C . LYS A 1 260 ? 20.782 13.898 -20.310 1.00 75.62 260 LYS A C 1
ATOM 2042 O O . LYS A 1 260 ? 21.721 13.933 -21.096 1.00 75.62 260 LYS A O 1
ATOM 2047 N N . ALA A 1 261 ? 19.558 13.490 -20.645 1.00 69.94 261 ALA A N 1
ATOM 2048 C CA . ALA A 1 261 ? 19.205 12.974 -21.969 1.00 69.94 261 ALA A CA 1
ATOM 2049 C C . ALA A 1 261 ? 19.456 14.014 -23.074 1.00 69.94 261 ALA A C 1
ATOM 2051 O O . ALA A 1 261 ? 20.039 13.703 -24.106 1.00 69.94 261 ALA A O 1
ATOM 2052 N N . PHE A 1 262 ? 19.111 15.277 -22.820 1.00 75.06 262 PHE A N 1
ATOM 2053 C CA . PHE A 1 262 ? 19.351 16.383 -23.740 1.00 75.06 262 PHE A CA 1
ATOM 2054 C C . PHE A 1 262 ? 20.846 16.645 -23.951 1.00 75.06 262 PHE A C 1
ATOM 2056 O O . PHE A 1 262 ? 21.281 16.837 -25.082 1.00 75.06 262 PHE A O 1
ATOM 2063 N N . LYS A 1 263 ? 21.663 16.610 -22.887 1.00 74.81 263 LYS A N 1
ATOM 2064 C CA . LYS A 1 263 ? 23.126 16.711 -23.019 1.00 74.81 263 LYS A CA 1
ATOM 2065 C C . LYS A 1 263 ? 23.709 15.544 -23.808 1.00 74.81 263 LYS A C 1
ATOM 2067 O O . LYS A 1 263 ? 24.564 15.770 -24.651 1.00 74.81 263 LYS A O 1
ATOM 2072 N N . GLU A 1 264 ? 23.258 14.320 -23.553 1.00 75.00 264 GLU A N 1
ATOM 2073 C CA . GLU A 1 264 ? 23.710 13.138 -24.292 1.00 75.00 264 GLU A CA 1
ATOM 2074 C C . GLU A 1 264 ? 23.325 13.217 -25.773 1.00 75.00 264 GLU A C 1
ATOM 2076 O O . GLU A 1 264 ? 24.161 12.938 -26.631 1.00 75.00 264 GLU A O 1
ATOM 2081 N N . LEU A 1 265 ? 22.107 13.666 -26.090 1.00 69.62 265 LEU A N 1
ATOM 2082 C CA . LEU A 1 265 ? 21.680 13.914 -27.465 1.00 69.62 265 LEU A CA 1
ATOM 2083 C C . LEU A 1 265 ? 22.515 15.027 -28.111 1.00 69.62 265 LEU A C 1
ATOM 2085 O O . LEU A 1 265 ? 23.007 14.839 -29.216 1.00 69.62 265 LEU A O 1
ATOM 2089 N N . HIS A 1 266 ? 22.739 16.144 -27.416 1.00 68.38 266 HIS A N 1
ATOM 2090 C CA . HIS A 1 266 ? 23.525 17.273 -27.920 1.00 68.38 266 HIS A CA 1
ATOM 2091 C C . HIS A 1 266 ? 25.009 16.924 -28.140 1.00 68.38 266 HIS A C 1
ATOM 2093 O O . HIS A 1 266 ? 25.621 17.368 -29.107 1.00 68.38 266 HIS A O 1
ATOM 2099 N N . GLU A 1 267 ? 25.611 16.098 -27.283 1.00 71.44 267 GLU A N 1
ATOM 2100 C CA . GLU A 1 267 ? 26.970 15.590 -27.514 1.00 71.44 267 GLU A CA 1
ATOM 2101 C C . GLU A 1 267 ? 27.010 14.590 -28.678 1.00 71.44 267 GLU A C 1
ATOM 2103 O O . GLU A 1 267 ? 27.940 14.618 -29.487 1.00 71.44 267 GLU A O 1
ATOM 2108 N N . ARG A 1 268 ? 25.973 13.756 -28.840 1.00 67.75 268 ARG A N 1
ATOM 2109 C CA . ARG A 1 268 ? 25.841 12.899 -30.026 1.00 67.75 268 ARG A CA 1
ATOM 2110 C C . ARG A 1 268 ? 25.690 13.733 -31.296 1.00 67.75 268 ARG A C 1
ATOM 2112 O O . ARG A 1 268 ? 26.365 13.429 -32.270 1.00 67.75 268 ARG A O 1
ATOM 2119 N N . THR A 1 269 ? 24.889 14.801 -31.305 1.00 65.12 269 THR A N 1
ATOM 2120 C CA . THR A 1 269 ? 24.752 15.667 -32.490 1.00 65.12 269 THR A CA 1
ATOM 2121 C C . THR A 1 269 ? 26.047 16.411 -32.819 1.00 65.12 269 THR A C 1
ATOM 2123 O O . THR A 1 269 ? 26.387 16.521 -33.996 1.00 65.12 269 THR A O 1
ATOM 2126 N N . LYS A 1 270 ? 26.842 16.818 -31.816 1.00 63.81 270 LYS A N 1
ATOM 2127 C CA . LYS A 1 270 ? 28.206 17.338 -32.031 1.00 63.81 270 LYS A CA 1
ATOM 2128 C C . LYS A 1 270 ? 29.130 16.323 -32.697 1.00 63.81 270 LYS A C 1
ATOM 2130 O O . LYS A 1 270 ? 29.916 16.715 -33.552 1.00 63.81 270 LYS A O 1
ATOM 2135 N N . ALA A 1 271 ? 29.032 15.039 -32.346 1.00 62.28 271 ALA A N 1
ATOM 2136 C CA . ALA A 1 271 ? 29.832 13.983 -32.970 1.00 62.28 271 ALA A CA 1
ATOM 2137 C C . ALA A 1 271 ? 29.499 13.776 -34.463 1.00 62.28 271 ALA A C 1
ATOM 2139 O O . ALA A 1 271 ? 30.354 13.335 -35.226 1.00 62.28 271 ALA A O 1
ATOM 2140 N N . TYR A 1 272 ? 28.285 14.142 -34.890 1.00 59.09 272 TYR A N 1
ATOM 2141 C CA . TYR A 1 272 ? 27.865 14.145 -36.296 1.00 59.09 272 TYR A CA 1
ATOM 2142 C C . TYR A 1 272 ? 28.133 15.484 -37.021 1.00 59.09 272 TYR A C 1
ATOM 2144 O O . TYR A 1 272 ? 27.891 15.582 -38.226 1.00 59.09 272 TYR A O 1
ATOM 2152 N N . GLY A 1 273 ? 28.650 16.504 -36.323 1.00 47.09 273 GLY A N 1
ATOM 2153 C CA . GLY A 1 273 ? 28.979 17.826 -36.861 1.00 47.09 273 GLY A CA 1
ATOM 2154 C C . GLY A 1 273 ? 30.465 17.991 -37.212 1.00 47.09 273 GLY A C 1
ATOM 2155 O O . GLY A 1 273 ? 31.350 17.781 -36.388 1.00 47.09 273 GLY A O 1
ATOM 2156 N N . LEU A 1 274 ? 30.737 18.415 -38.450 1.00 42.78 274 LEU A N 1
ATOM 2157 C CA . LEU A 1 274 ? 32.046 18.862 -38.954 1.00 42.78 274 LEU A CA 1
ATOM 2158 C C . LEU A 1 274 ? 32.698 19.939 -38.048 1.00 42.78 274 LEU A C 1
ATOM 2160 O O . LEU A 1 274 ? 31.992 20.659 -37.338 1.00 42.78 274 LEU A O 1
ATOM 2164 N N . PRO A 1 275 ? 34.042 20.083 -38.072 1.00 38.66 275 PRO A N 1
ATOM 2165 C CA . PRO A 1 275 ? 34.808 20.775 -37.043 1.00 38.66 275 PRO A CA 1
ATOM 2166 C C . PRO A 1 275 ? 34.351 22.213 -36.826 1.00 38.66 275 PRO A C 1
ATOM 2168 O O . PRO A 1 275 ? 34.223 22.999 -37.763 1.00 38.66 275 PRO A O 1
ATOM 2171 N N . ASN A 1 276 ? 34.186 22.513 -35.540 1.00 41.50 276 ASN A N 1
ATOM 2172 C CA . ASN A 1 276 ? 33.973 23.791 -34.874 1.00 41.50 276 ASN A CA 1
ATOM 2173 C C . ASN A 1 276 ? 34.598 24.988 -35.626 1.00 41.50 276 ASN A C 1
ATOM 2175 O O . ASN A 1 276 ? 35.682 25.476 -35.288 1.00 41.50 276 ASN A O 1
ATOM 2179 N N . ARG A 1 277 ? 33.930 25.484 -36.674 1.00 36.25 277 ARG A N 1
ATOM 2180 C CA . ARG A 1 277 ? 34.382 26.663 -37.411 1.00 36.25 277 ARG A CA 1
ATOM 2181 C C . ARG A 1 277 ? 33.937 27.868 -36.600 1.00 36.25 277 ARG A C 1
ATOM 2183 O O . ARG A 1 277 ? 32.878 28.439 -36.840 1.00 36.25 277 ARG A O 1
ATOM 2190 N N . LYS A 1 278 ? 34.763 28.257 -35.622 1.00 39.34 278 LYS A N 1
ATOM 2191 C CA . LYS A 1 278 ? 34.710 29.601 -35.041 1.00 39.34 278 LYS A CA 1
ATOM 2192 C C . LYS A 1 278 ? 34.659 30.578 -36.216 1.00 39.34 278 LYS A C 1
ATOM 2194 O O . LYS A 1 278 ? 35.661 30.750 -36.914 1.00 39.34 278 LYS A O 1
ATOM 2199 N N . ARG A 1 279 ? 33.501 31.191 -36.474 1.00 35.97 279 ARG A N 1
ATOM 2200 C CA . ARG A 1 279 ? 33.417 32.367 -37.340 1.00 35.97 279 ARG A CA 1
ATOM 2201 C C . ARG A 1 279 ? 34.275 33.432 -36.662 1.00 35.97 279 ARG A C 1
ATOM 2203 O O . ARG A 1 279 ? 33.832 34.092 -35.730 1.00 35.97 279 ARG A O 1
ATOM 2210 N N . LYS A 1 280 ? 35.532 33.566 -37.094 1.00 37.06 280 LYS A N 1
ATOM 2211 C CA . LYS A 1 280 ? 36.273 34.811 -36.906 1.00 37.06 280 LYS A CA 1
ATOM 2212 C C . LYS A 1 280 ? 35.467 35.866 -37.651 1.00 37.06 280 LYS A C 1
ATOM 2214 O O . LYS A 1 280 ? 35.448 35.869 -38.880 1.00 37.06 280 LYS A O 1
ATOM 2219 N N . VAL A 1 281 ? 34.774 36.713 -36.901 1.00 39.91 281 VAL A N 1
ATOM 2220 C CA . VAL A 1 281 ? 34.296 37.995 -37.407 1.00 39.91 281 VAL A CA 1
ATOM 2221 C C . VAL A 1 281 ? 35.548 38.731 -37.879 1.00 39.91 281 VAL A C 1
ATOM 2223 O O . VAL A 1 281 ? 36.407 39.091 -37.076 1.00 39.91 281 VAL A O 1
ATOM 2226 N N . LYS A 1 282 ? 35.725 38.847 -39.197 1.00 39.00 282 LYS A N 1
ATOM 2227 C CA . LYS A 1 282 ? 36.659 39.820 -39.756 1.00 39.00 282 LYS A CA 1
ATOM 2228 C C . LYS A 1 282 ? 36.012 41.177 -39.512 1.00 39.00 282 LYS A C 1
ATOM 2230 O O . LYS A 1 282 ? 35.007 41.482 -40.145 1.00 39.00 282 LYS A O 1
ATOM 2235 N N . ASN A 1 283 ? 36.577 41.960 -38.599 1.00 36.50 283 ASN A N 1
ATOM 2236 C CA . ASN A 1 283 ? 36.334 43.396 -38.591 1.00 36.50 283 ASN A CA 1
ATOM 2237 C C . ASN A 1 283 ? 36.753 43.936 -39.969 1.00 36.50 283 ASN A C 1
ATOM 2239 O O . ASN A 1 283 ? 37.890 43.671 -40.379 1.00 36.50 283 ASN A O 1
ATOM 2243 N N . PRO A 1 284 ? 35.884 44.648 -40.701 1.00 39.59 284 PRO A N 1
ATOM 2244 C CA . PRO A 1 284 ? 36.338 45.431 -41.831 1.00 39.59 284 PRO A CA 1
ATOM 2245 C C . PRO A 1 284 ? 37.139 46.609 -41.271 1.00 39.59 284 PRO A C 1
ATOM 2247 O O . PRO A 1 284 ? 36.603 47.483 -40.596 1.00 39.59 284 PRO A O 1
ATOM 2250 N N . ALA A 1 285 ? 38.447 46.590 -41.505 1.00 42.88 285 ALA A N 1
ATOM 2251 C CA . ALA A 1 285 ? 39.252 47.797 -41.473 1.00 42.88 285 ALA A CA 1
ATOM 2252 C C . ALA A 1 285 ? 39.130 48.462 -42.851 1.00 42.88 285 ALA A C 1
ATOM 2254 O O . ALA A 1 285 ? 39.303 47.775 -43.858 1.00 42.88 285 ALA A O 1
ATOM 2255 N N . GLY A 1 286 ? 38.872 49.770 -42.886 1.00 39.47 286 GLY A N 1
ATOM 2256 C CA . GLY A 1 286 ? 39.088 50.602 -44.074 1.00 39.47 286 GLY A CA 1
ATOM 2257 C C . GLY A 1 286 ? 37.847 51.333 -44.572 1.00 39.47 286 GLY A C 1
ATOM 2258 O O . GLY A 1 286 ? 37.095 50.795 -45.382 1.00 39.47 286 GLY A O 1
ATOM 2259 N N . GLY A 1 287 ? 37.707 52.571 -44.103 1.00 34.19 287 GLY A N 1
ATOM 2260 C CA . GLY A 1 287 ? 36.798 53.617 -44.559 1.00 34.19 287 GLY A CA 1
ATOM 2261 C C . GLY A 1 287 ? 37.094 54.867 -43.756 1.00 34.19 287 GLY A C 1
ATOM 2262 O O . GLY A 1 287 ? 36.587 54.920 -42.616 1.00 34.19 287 GLY A O 1
#

Sequence (287 aa):
MFERLLARIRSAHENRKFDPCPFSELWERACKQLAKHGNATDFANWKVRNILRNSKAFADLDDQIAEAWAGVQLSRIEGEGAYYRRVAYSKLQHLQLQRDTLKPKATIDVDDALDIAIAFWVEARNAYNASDEARALHALLEGNFYLGTTYSPITEAEAQRARGQKGINTTPRDAIVAIAVEVVNCYTISRNITIADELCAVIADQIAHDPKYSDAVAAYKDWNSKGSATVSSVSERMHEMLMALIEKKQGAGARSGFKKAFKELHERTKAYGLPNRKRKVKNPAGG

pLDDT: mean 73.17, std 15.39, range [34.19, 95.88]

Mean predicted aligned error: 19.4 Å

Nearest PDB structures (foldseek):
  8tn1-assembly1_B  TM=3.563E-01  e=3.041E+00  synthetic construct

Secondary structure (DSSP, 8-state):
-HHHHHHHHHHHHHT-SS-PPPHHHHHHHHHHHHHHHSSHHHHHHHHHHHHBTTHHHHHHHHHHHHHHHHHHHHHHHS---HHHHHHHHHHHHHHHHHHHH----B---HHHHHHHHHHHHHHHHHHHHTT-HHHHHHHHHHHHHHHHHTTS---HHHHHHHTT---TT-SHHHHHHHHHHHHHHT----TT---HHHHHHHHHHHHHH-GGGHHHHHHHHHHTTSSS-SSS-HHHHHHHHHHHHHH-S---THHHHHHHHHHHHHHHHHHTSPP------------

Radius of gyration: 28.99 Å; Cα contacts (8 Å, |Δi|>4): 235; chains: 1; bounding box: 58×94×71 Å